Protein AF-A0AAW6XU10-F1 (afdb_monomer_lite)

Secondary structure (DSSP, 8-state):
--THHHHHHTHHHHHHHHHHHHHHHHHHHHHHHHHHHHHHHHHTT-HHHHHHHHHHHHHHHHHHHHHHHHHHHHHHHHHHHHHHHHHHHHHHHHHT--HHHHTTS-HHHHHHHHTHHHHHIIIIIIIHHHHHHHHHHHHHHHHHHHHHH-HHHHHHHHHHHHHHHHHHHHHHHHHHHHHHHHHHHHHHHHHHHHHHHHHHHHHHHTT-GGGGGG-

InterPro domains:
  IPR011527 ABC transporter type 1, transmembrane domain [PF00664] (15-200)
  IPR011527 ABC transporter type 1, transmembrane domain [PS50929] (15-199)
  IPR036640 ABC transporter type 1, transmembrane domain superfamily [G3DSA:1.20.1560.10] (2-207)
  IPR036640 ABC transporter type 1, transmembrane domain superfamily [SSF90123] (3-207)

Sequence (215 aa):
MELLKYFKKLKWEFLLVVFLIVVNAGFLTLAGISSANALSSVAKLRAAEFFMWVAIMGGAYIIYAIVNCLVNVEQTRLSQNVDKLIRNSIATDLSKANYATFHKQTVATYSSWLTNDITTINNFGITDFLMIVRQVSEIVFGMLTLAYFNISLVVTVVVLTVIMGIVPNMFSKILAKRSLEYTHANERLVNTINDILNGFNRLFLANLPQTIVKK

Organism: NCBI:txid2107999

Foldseek 3Di:
DPLVVLCVVCVVLVVVLLVLLLVLLVLVLLLVVLVVQLVVCVVVVNPVSNVVSVVSNVVSVVVSVVSVVVSVVSLVVSLVSSLVVQLVVLVVVCVPDDPVRNVVDDPVVSVCSSPVVSVVCSVVVRVVVSVVSNVVSNVVSVLVVCVVVPNVVNVVVVVVVVCVVPVVVVVVVVVVVVVVVVVVVVVVVVVLVVVLVVCQVVCVVVVNNVVSVVD

Radius of gyration: 30.32 Å; chains: 1; bounding box: 65×39×88 Å

pLDDT: mean 92.48, std 7.86, range [49.47, 98.38]

Structure (mmCIF, N/CA/C/O backbone):
data_AF-A0AAW6XU10-F1
#
_entry.id   AF-A0AAW6XU10-F1
#
loop_
_atom_site.group_PDB
_atom_site.id
_atom_site.type_symbol
_atom_site.label_atom_id
_atom_site.label_alt_id
_atom_site.label_comp_id
_atom_site.label_asym_id
_atom_site.label_entity_id
_atom_site.label_seq_id
_atom_site.pdbx_PDB_ins_code
_atom_site.Cartn_x
_atom_site.Cartn_y
_atom_site.Cartn_z
_atom_site.occupancy
_atom_site.B_iso_or_equiv
_atom_site.auth_seq_id
_atom_site.auth_comp_id
_atom_site.auth_asym_id
_atom_site.auth_atom_id
_atom_site.pdbx_PDB_model_num
ATOM 1 N N . MET A 1 1 ? -25.501 -4.218 10.872 1.00 49.47 1 MET A N 1
ATOM 2 C CA . MET A 1 1 ? -25.464 -2.988 10.053 1.00 49.47 1 MET A CA 1
ATOM 3 C C . MET A 1 1 ? -24.645 -3.314 8.812 1.00 49.47 1 MET A C 1
ATOM 5 O O . MET A 1 1 ? -23.467 -3.599 8.956 1.00 49.47 1 MET A O 1
ATOM 9 N N . GLU A 1 2 ? -25.245 -3.404 7.623 1.00 59.50 2 GLU A N 1
ATOM 10 C CA . GLU A 1 2 ? -24.469 -3.763 6.425 1.00 59.50 2 GLU A CA 1
ATOM 11 C C . GLU A 1 2 ? -23.693 -2.550 5.903 1.00 59.50 2 GLU A C 1
ATOM 13 O O . GLU A 1 2 ? -24.275 -1.632 5.322 1.00 59.50 2 GLU A O 1
ATOM 18 N N . LEU A 1 3 ? -22.370 -2.550 6.099 1.00 64.75 3 LEU A N 1
ATOM 19 C CA . LEU A 1 3 ? -21.449 -1.508 5.620 1.00 64.75 3 LEU A CA 1
ATOM 20 C C . LEU A 1 3 ? -21.601 -1.238 4.110 1.00 64.75 3 LEU A C 1
ATOM 22 O O . LEU A 1 3 ? -21.508 -0.094 3.664 1.00 64.75 3 LEU A O 1
ATOM 26 N N . LEU A 1 4 ? -21.958 -2.268 3.335 1.00 66.56 4 LEU A N 1
ATOM 27 C CA . LEU A 1 4 ? -22.236 -2.195 1.896 1.00 66.56 4 LEU A CA 1
ATOM 28 C C . LEU A 1 4 ? -23.312 -1.159 1.525 1.00 66.56 4 LEU A C 1
ATOM 30 O O . LEU A 1 4 ? -23.268 -0.587 0.434 1.00 66.56 4 LEU A O 1
ATOM 34 N N . LYS A 1 5 ? -24.268 -0.872 2.420 1.00 75.31 5 LYS A N 1
ATOM 35 C CA . LYS A 1 5 ? -25.311 0.139 2.184 1.00 75.31 5 LYS A CA 1
ATOM 36 C C . LYS A 1 5 ? -24.729 1.554 2.104 1.00 75.31 5 LYS A C 1
ATOM 38 O O . LYS A 1 5 ? -25.190 2.353 1.289 1.00 75.31 5 LYS A O 1
ATOM 43 N N . TYR A 1 6 ? -23.715 1.857 2.913 1.00 70.69 6 TYR A N 1
ATOM 44 C CA . TYR A 1 6 ? -23.065 3.169 2.928 1.00 70.69 6 TYR A CA 1
ATOM 45 C C . TYR A 1 6 ? -22.162 3.358 1.707 1.00 70.69 6 TYR A C 1
ATOM 47 O O . TYR A 1 6 ? -22.249 4.393 1.046 1.00 70.69 6 TYR A O 1
ATOM 55 N N . PHE A 1 7 ? -21.418 2.318 1.316 1.00 68.88 7 PHE A N 1
ATOM 56 C CA . PHE A 1 7 ? -20.628 2.324 0.080 1.00 68.88 7 PHE A CA 1
ATOM 57 C C . PHE A 1 7 ? -21.490 2.499 -1.176 1.00 68.88 7 PHE A C 1
ATOM 59 O O . PHE A 1 7 ? -21.126 3.256 -2.070 1.00 68.88 7 PHE A O 1
ATOM 66 N N . LYS A 1 8 ? -22.682 1.888 -1.236 1.00 74.88 8 LYS A N 1
ATOM 67 C CA . LYS A 1 8 ? -23.623 2.113 -2.350 1.00 74.88 8 LYS A CA 1
ATOM 68 C C . LYS A 1 8 ? -24.092 3.567 -2.453 1.00 74.88 8 LYS A C 1
ATOM 70 O O . LYS A 1 8 ? -24.353 4.037 -3.561 1.00 74.88 8 LYS A O 1
ATOM 75 N N . LYS A 1 9 ? -24.201 4.278 -1.325 1.00 83.75 9 LYS A N 1
ATOM 76 C CA . LYS A 1 9 ? -24.631 5.684 -1.286 1.00 83.75 9 LYS A CA 1
ATOM 77 C C . LYS A 1 9 ? -23.528 6.640 -1.757 1.00 83.75 9 LYS A C 1
ATOM 79 O O . LYS A 1 9 ? -23.839 7.621 -2.420 1.00 83.75 9 LYS A O 1
ATOM 84 N N . LEU A 1 10 ? -22.264 6.309 -1.484 1.00 87.62 10 LEU A N 1
ATOM 85 C CA . LEU A 1 10 ? -21.065 7.074 -1.870 1.00 87.62 10 LEU A CA 1
ATOM 86 C C . LEU A 1 10 ? -20.308 6.449 -3.058 1.00 87.62 10 LEU A C 1
ATOM 88 O O . LEU A 1 10 ? -19.113 6.673 -3.241 1.00 87.62 10 LEU A O 1
ATOM 92 N N . LYS A 1 11 ? -20.999 5.665 -3.895 1.00 88.25 11 LYS A N 1
ATOM 93 C CA . LYS A 1 11 ? -20.379 4.881 -4.978 1.00 88.25 11 LYS A CA 1
ATOM 94 C C . LYS A 1 11 ? -19.545 5.716 -5.951 1.00 88.25 11 LYS A C 1
ATOM 96 O O . LYS A 1 11 ? -18.548 5.226 -6.458 1.00 88.25 11 LYS A O 1
ATOM 101 N N . TRP A 1 12 ? -19.944 6.961 -6.211 1.00 89.44 12 TRP A N 1
ATOM 102 C CA . TRP A 1 12 ? -19.243 7.840 -7.147 1.00 89.44 12 TRP A CA 1
ATOM 103 C C . TRP A 1 12 ? -17.922 8.357 -6.584 1.00 89.44 12 TRP A C 1
ATOM 105 O O . TRP A 1 12 ? -16.926 8.332 -7.296 1.00 89.44 12 TRP A O 1
ATOM 115 N N . GLU A 1 13 ? -17.896 8.750 -5.309 1.00 91.62 13 GLU A N 1
ATOM 116 C CA . GLU A 1 13 ? -16.661 9.149 -4.622 1.00 91.62 13 GLU A CA 1
ATOM 117 C C . GLU A 1 13 ? -15.684 7.972 -4.564 1.00 91.62 13 GLU A C 1
ATOM 119 O O . GLU A 1 13 ? -14.515 8.101 -4.911 1.00 91.62 13 GLU A O 1
ATOM 124 N N . PHE A 1 14 ? -16.189 6.786 -4.227 1.00 92.56 14 PHE A N 1
ATOM 125 C CA . PHE A 1 14 ? -15.388 5.569 -4.219 1.00 92.56 14 PHE A CA 1
ATOM 126 C C . PHE A 1 14 ? -14.832 5.214 -5.609 1.00 92.56 14 PHE A C 1
ATOM 128 O O . PHE A 1 14 ? -13.638 4.956 -5.745 1.00 92.56 14 PHE A O 1
ATOM 135 N N . LEU A 1 15 ? -15.669 5.238 -6.653 1.00 93.88 15 LEU A N 1
ATOM 136 C CA . LEU A 1 15 ? -15.236 4.976 -8.030 1.00 93.88 15 LEU A CA 1
ATOM 137 C C . LEU A 1 15 ? -14.201 5.995 -8.513 1.00 93.88 15 LEU A C 1
ATOM 139 O O . LEU A 1 15 ? -13.264 5.612 -9.208 1.00 93.88 15 LEU A O 1
ATOM 143 N N . LEU A 1 16 ? -14.341 7.265 -8.127 1.00 95.81 16 LEU A N 1
ATOM 144 C CA . LEU A 1 16 ? -13.365 8.307 -8.434 1.00 95.81 16 LEU A CA 1
ATOM 145 C C . LEU A 1 16 ? -12.012 7.993 -7.792 1.00 95.81 16 LEU A C 1
ATOM 147 O O . LEU A 1 16 ? -10.997 8.026 -8.484 1.00 95.81 16 LEU A O 1
ATOM 151 N N . VAL A 1 17 ? -11.985 7.637 -6.504 1.00 96.62 17 VAL A N 1
ATOM 152 C CA . VAL A 1 17 ? -10.737 7.276 -5.811 1.00 96.62 17 VAL A CA 1
ATOM 153 C C . VAL A 1 17 ? -10.083 6.058 -6.468 1.00 96.62 17 VAL A C 1
ATOM 155 O O . VAL A 1 17 ? -8.887 6.087 -6.750 1.00 96.62 17 VAL A O 1
ATOM 158 N N . VAL A 1 18 ? -10.861 5.017 -6.783 1.00 96.88 18 VAL A N 1
ATOM 159 C CA . VAL A 1 18 ? -10.363 3.825 -7.491 1.00 96.88 18 VAL A CA 1
ATOM 160 C C . VAL A 1 18 ? -9.790 4.191 -8.861 1.00 96.88 18 VAL A C 1
ATOM 162 O O . VAL A 1 18 ? -8.696 3.750 -9.208 1.00 96.88 18 VAL A O 1
ATOM 165 N N . PHE A 1 19 ? -10.484 5.030 -9.629 1.00 97.69 19 PHE A N 1
ATOM 166 C CA . PHE A 1 19 ? -9.996 5.504 -10.921 1.00 97.69 19 PHE A CA 1
ATOM 167 C C . PHE A 1 19 ? -8.668 6.261 -10.785 1.00 97.69 19 PHE A C 1
ATOM 169 O O . PHE A 1 19 ? -7.718 5.965 -11.509 1.00 97.69 19 PHE A O 1
ATOM 176 N N . LEU A 1 20 ? -8.567 7.187 -9.825 1.00 98.06 20 LEU A N 1
ATOM 177 C CA . LEU A 1 20 ? -7.330 7.926 -9.571 1.00 98.06 20 LEU A CA 1
ATOM 178 C C . LEU A 1 20 ? -6.180 6.999 -9.163 1.00 98.06 20 LEU A C 1
ATOM 180 O O . LEU A 1 20 ? -5.060 7.203 -9.622 1.00 98.06 20 LEU A O 1
ATOM 184 N N . ILE A 1 21 ? -6.444 5.965 -8.358 1.00 98.25 21 ILE A N 1
ATOM 185 C CA . ILE A 1 21 ? -5.452 4.944 -7.990 1.00 98.25 21 ILE A CA 1
ATOM 186 C C . ILE A 1 21 ? -4.921 4.221 -9.236 1.00 98.25 21 ILE A C 1
ATOM 188 O O . ILE A 1 21 ? -3.707 4.094 -9.398 1.00 98.25 21 ILE A O 1
ATOM 192 N N . VAL A 1 22 ? -5.805 3.787 -10.139 1.00 98.06 22 VAL A N 1
ATOM 193 C CA . VAL A 1 22 ? -5.413 3.095 -11.381 1.00 98.06 22 VAL A CA 1
ATOM 194 C C . VAL A 1 22 ? -4.587 4.016 -12.283 1.00 98.06 22 VAL A C 1
ATOM 196 O O . VAL A 1 22 ? -3.549 3.606 -12.802 1.00 98.06 22 VAL A O 1
ATOM 199 N N . VAL A 1 23 ? -4.999 5.279 -12.432 1.00 98.00 23 VAL A N 1
ATOM 200 C CA . VAL A 1 23 ? -4.238 6.294 -13.180 1.00 98.00 23 VAL A CA 1
ATOM 201 C C . VAL A 1 23 ? -2.863 6.523 -12.547 1.00 98.00 23 VAL A C 1
ATOM 203 O O . VAL A 1 23 ? -1.860 6.605 -13.256 1.00 98.00 23 VAL A O 1
ATOM 206 N N . ASN A 1 24 ? -2.793 6.586 -11.216 1.00 98.12 24 ASN A N 1
ATOM 207 C CA . ASN A 1 24 ? -1.545 6.762 -10.482 1.00 98.12 24 ASN A CA 1
ATOM 208 C C . ASN A 1 24 ? -0.570 5.601 -10.732 1.00 98.12 24 ASN A C 1
ATOM 210 O O . ASN A 1 24 ? 0.592 5.847 -11.054 1.00 98.12 24 ASN A O 1
ATOM 214 N N . ALA A 1 25 ? -1.058 4.358 -10.686 1.00 98.00 25 ALA A N 1
ATOM 215 C CA . ALA A 1 25 ? -0.275 3.170 -11.026 1.00 98.00 25 ALA A CA 1
ATOM 216 C C . ALA A 1 25 ? 0.229 3.203 -12.482 1.00 98.00 25 ALA A C 1
ATOM 218 O O . ALA A 1 25 ? 1.376 2.839 -12.754 1.00 98.00 25 ALA A O 1
ATOM 219 N N . GLY A 1 26 ? -0.582 3.711 -13.415 1.00 97.56 26 GLY A N 1
ATOM 220 C CA . GLY A 1 26 ? -0.180 3.917 -14.808 1.00 97.56 26 GLY A CA 1
ATOM 221 C C . GLY A 1 26 ? 1.000 4.886 -14.958 1.00 97.56 26 GLY A C 1
ATOM 222 O O . GLY A 1 26 ? 1.972 4.567 -15.643 1.00 97.56 26 GLY A O 1
ATOM 223 N N . PHE A 1 27 ? 0.971 6.039 -14.278 1.00 98.06 27 PHE A N 1
ATOM 224 C CA . PHE A 1 27 ? 2.083 7.002 -14.316 1.00 98.06 27 PHE A CA 1
ATOM 225 C C . PHE A 1 27 ? 3.352 6.479 -13.638 1.00 98.06 27 PHE A C 1
ATOM 227 O O . PHE A 1 27 ? 4.448 6.693 -14.158 1.00 98.06 27 PHE A O 1
ATOM 234 N N . LEU A 1 28 ? 3.215 5.747 -12.529 1.00 97.38 28 LEU A N 1
ATOM 235 C CA . LEU A 1 28 ? 4.345 5.068 -11.892 1.00 97.38 28 LEU A CA 1
ATOM 236 C C . LEU A 1 28 ? 5.000 4.064 -12.854 1.00 97.38 28 LEU A C 1
ATOM 238 O O . LEU A 1 28 ? 6.221 4.020 -12.996 1.00 97.38 28 LEU A O 1
ATOM 242 N N . THR A 1 29 ? 4.177 3.309 -13.578 1.00 97.25 29 THR A N 1
ATOM 243 C CA . THR A 1 29 ? 4.635 2.332 -14.572 1.00 97.25 29 THR A CA 1
ATOM 244 C C . THR A 1 29 ? 5.322 3.008 -15.755 1.00 97.25 29 THR A C 1
ATOM 246 O O . THR A 1 29 ? 6.391 2.572 -16.180 1.00 97.25 29 THR A O 1
ATOM 249 N N . LEU A 1 30 ? 4.764 4.114 -16.257 1.00 97.44 30 LEU A N 1
ATOM 250 C CA . LEU A 1 30 ? 5.380 4.910 -17.318 1.00 97.44 30 LEU A CA 1
ATOM 251 C C . LEU A 1 30 ? 6.761 5.436 -16.905 1.00 97.44 30 LEU A C 1
ATOM 253 O O . LEU A 1 30 ? 7.692 5.403 -17.713 1.00 97.44 30 LEU A O 1
ATOM 257 N N . ALA A 1 31 ? 6.918 5.881 -15.656 1.00 97.19 31 ALA A N 1
ATOM 258 C CA . ALA A 1 31 ? 8.214 6.289 -15.127 1.00 97.19 31 ALA A CA 1
ATOM 259 C C . ALA A 1 31 ? 9.213 5.115 -15.108 1.00 97.19 31 ALA A C 1
ATOM 261 O O . ALA A 1 31 ? 10.357 5.277 -15.536 1.00 97.19 31 ALA A O 1
ATOM 262 N N . GLY A 1 32 ? 8.769 3.918 -14.708 1.00 95.94 32 GLY A N 1
ATOM 263 C CA . GLY A 1 32 ? 9.574 2.692 -14.745 1.00 95.94 32 GLY A CA 1
ATOM 264 C C . GLY A 1 32 ? 10.015 2.288 -16.158 1.00 95.94 32 GLY A C 1
ATOM 265 O O . GLY A 1 32 ? 11.200 2.044 -16.389 1.00 95.94 32 GLY A O 1
ATOM 266 N N . ILE A 1 33 ? 9.095 2.288 -17.131 1.00 96.62 33 ILE A N 1
ATOM 267 C CA . ILE A 1 33 ? 9.404 2.007 -18.547 1.00 96.62 33 ILE A CA 1
ATOM 268 C C . ILE A 1 33 ? 10.401 3.033 -19.094 1.00 96.62 33 ILE A C 1
ATOM 270 O O . ILE A 1 33 ? 11.371 2.673 -19.762 1.00 96.62 33 ILE A O 1
ATOM 274 N N . SER A 1 34 ? 10.191 4.311 -18.776 1.00 96.62 34 SER A N 1
ATOM 275 C CA . SER A 1 34 ? 11.081 5.392 -19.202 1.00 96.62 34 SER A CA 1
ATOM 276 C C . SER A 1 34 ? 12.489 5.216 -18.634 1.00 96.62 34 SER A C 1
ATOM 278 O O . SER A 1 34 ? 13.463 5.402 -19.357 1.00 96.62 34 SER A O 1
ATOM 280 N N . SER A 1 35 ? 12.609 4.779 -17.377 1.00 96.12 35 SER A N 1
ATOM 281 C CA . SER A 1 35 ? 13.897 4.451 -16.757 1.00 96.12 35 SER A CA 1
ATOM 282 C C . SER A 1 35 ? 14.618 3.306 -17.484 1.00 96.12 35 SER A C 1
ATOM 284 O O . SER A 1 35 ? 15.795 3.438 -17.829 1.00 96.12 35 SER A O 1
ATOM 286 N N . ALA A 1 36 ? 13.911 2.217 -17.807 1.00 95.00 36 ALA A N 1
ATOM 287 C CA . ALA A 1 36 ? 14.481 1.090 -18.550 1.00 95.00 36 ALA A CA 1
ATOM 288 C C . ALA A 1 36 ? 14.952 1.495 -19.962 1.00 95.00 36 ALA A C 1
ATOM 290 O O . ALA A 1 36 ? 16.041 1.114 -20.403 1.00 95.00 36 ALA A O 1
ATOM 291 N N . ASN A 1 37 ? 14.169 2.321 -20.659 1.00 95.06 37 ASN A N 1
ATOM 292 C CA . ASN A 1 37 ? 14.522 2.814 -21.990 1.00 95.06 37 ASN A CA 1
ATOM 293 C C . ASN A 1 37 ? 15.674 3.828 -21.957 1.00 95.06 37 ASN A C 1
ATOM 295 O O . ASN A 1 37 ? 16.544 3.790 -22.832 1.00 95.06 37 ASN A O 1
ATOM 299 N N . ALA A 1 38 ? 15.731 4.690 -20.939 1.00 96.06 38 ALA A N 1
ATOM 300 C CA . ALA A 1 38 ? 16.868 5.574 -20.705 1.00 96.06 38 ALA A CA 1
ATOM 301 C C . ALA A 1 38 ? 18.154 4.753 -20.513 1.00 96.06 38 ALA A C 1
ATOM 303 O O . ALA A 1 38 ? 19.152 5.020 -21.183 1.00 96.06 38 ALA A O 1
ATOM 304 N N . LEU A 1 39 ? 18.108 3.693 -19.697 1.00 95.12 39 LEU A N 1
ATOM 305 C CA . LEU A 1 39 ? 19.240 2.785 -19.497 1.00 95.12 39 LEU A CA 1
ATOM 306 C C . LEU A 1 39 ? 19.691 2.122 -20.812 1.00 95.12 39 LEU A C 1
ATOM 308 O O . LEU A 1 39 ? 20.883 2.119 -21.122 1.00 95.12 39 LEU A O 1
ATOM 312 N N . SER A 1 40 ? 18.753 1.625 -21.627 1.00 94.69 40 SER A N 1
ATOM 313 C CA . SER A 1 40 ? 19.073 1.053 -22.947 1.00 94.69 40 SER A CA 1
ATOM 314 C C . SER A 1 40 ? 19.699 2.082 -23.898 1.00 94.69 40 SER A C 1
ATOM 316 O O . SER A 1 40 ? 20.618 1.757 -24.652 1.00 94.69 40 SER A O 1
ATOM 318 N N . SER A 1 41 ? 19.228 3.330 -23.853 1.00 94.25 41 SER A N 1
ATOM 319 C CA . SER A 1 41 ? 19.716 4.420 -24.706 1.00 94.25 41 SER A CA 1
ATOM 320 C C . SER A 1 41 ? 21.150 4.817 -24.353 1.00 94.25 41 SER A C 1
ATOM 322 O O . SER A 1 41 ? 21.973 4.987 -25.253 1.00 94.25 41 SER A O 1
ATOM 324 N N . VAL A 1 42 ? 21.482 4.884 -23.057 1.00 95.50 42 VAL A N 1
ATOM 325 C CA . VAL A 1 42 ? 22.861 5.125 -22.589 1.00 95.50 42 VAL A CA 1
ATOM 326 C C . VAL A 1 42 ? 23.781 3.985 -23.005 1.00 95.50 42 VAL A C 1
ATOM 328 O O . VAL A 1 42 ? 24.859 4.244 -23.534 1.00 95.50 42 VAL A O 1
ATOM 331 N N . ALA A 1 43 ? 23.343 2.732 -22.850 1.00 95.31 43 ALA A N 1
ATOM 332 C CA . ALA A 1 43 ? 24.125 1.565 -23.264 1.00 95.31 43 ALA A CA 1
ATOM 333 C C . ALA A 1 43 ? 24.428 1.556 -24.776 1.00 95.31 43 ALA A C 1
ATOM 335 O O . ALA A 1 43 ? 25.470 1.062 -25.198 1.00 95.31 43 ALA A O 1
ATOM 336 N N . LYS A 1 44 ? 23.537 2.132 -25.593 1.00 95.69 44 LYS A N 1
ATOM 337 C CA . LYS A 1 44 ? 23.702 2.297 -27.048 1.00 95.69 44 LYS A CA 1
ATOM 338 C C . LYS A 1 44 ? 24.370 3.620 -27.450 1.00 95.69 44 LYS A C 1
ATOM 340 O O . LYS A 1 44 ? 24.429 3.912 -28.641 1.00 95.69 44 LYS A O 1
ATOM 345 N N . LEU A 1 45 ? 24.841 4.421 -26.488 1.00 93.94 45 LEU A N 1
ATOM 346 C CA . LEU A 1 45 ? 25.451 5.743 -26.697 1.00 93.94 45 LEU A CA 1
ATOM 347 C C . LEU A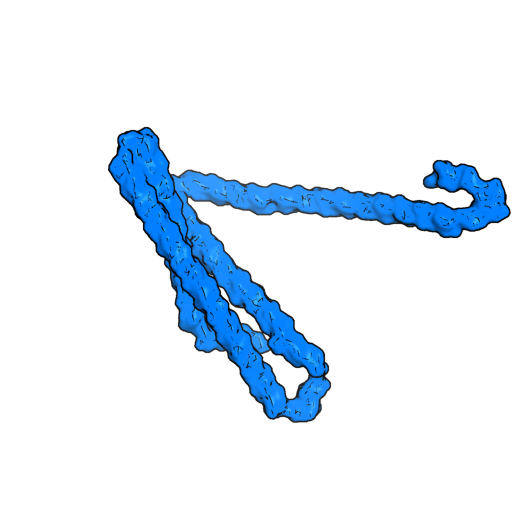 1 45 ? 24.545 6.745 -27.447 1.00 93.94 45 LEU A C 1
ATOM 349 O O . LEU A 1 45 ? 25.020 7.632 -28.154 1.00 93.94 45 LEU A O 1
ATOM 353 N N . ARG A 1 46 ? 23.220 6.636 -27.282 1.00 95.38 46 ARG A N 1
ATOM 354 C CA . ARG A 1 46 ? 22.226 7.519 -27.916 1.00 95.38 46 ARG A CA 1
ATOM 355 C C . ARG A 1 46 ? 21.786 8.632 -26.968 1.00 95.38 46 ARG A C 1
ATOM 357 O O . ARG A 1 46 ? 20.774 8.516 -26.278 1.00 95.38 46 ARG A O 1
ATOM 364 N N . ALA A 1 47 ? 22.536 9.733 -26.956 1.00 92.88 47 ALA A N 1
ATOM 365 C CA . ALA A 1 47 ? 22.307 10.845 -26.027 1.00 92.88 47 ALA A CA 1
ATOM 366 C C . ALA A 1 47 ? 20.920 11.504 -26.176 1.00 92.88 47 ALA A C 1
ATOM 368 O O . ALA A 1 47 ? 20.259 11.768 -25.175 1.00 92.88 47 ALA A O 1
ATOM 369 N N . ALA A 1 48 ? 20.448 11.736 -27.405 1.00 95.06 48 ALA A N 1
ATOM 370 C CA . ALA A 1 48 ? 19.155 12.388 -27.636 1.00 95.06 48 ALA A CA 1
ATOM 371 C C . ALA A 1 48 ? 17.972 11.552 -27.110 1.00 95.06 48 ALA A C 1
ATOM 373 O O . ALA A 1 48 ? 17.119 12.073 -26.392 1.00 95.06 48 ALA A O 1
ATOM 374 N N . GLU A 1 49 ? 17.957 10.247 -27.409 1.00 94.31 49 GLU A N 1
ATOM 375 C CA . GLU A 1 49 ? 16.938 9.317 -26.897 1.00 94.31 49 GLU A CA 1
ATOM 376 C C . GLU A 1 49 ? 16.989 9.237 -25.365 1.00 94.31 49 GLU A C 1
ATOM 378 O O . GLU A 1 49 ? 15.947 9.267 -24.714 1.00 94.31 49 GLU A O 1
ATOM 383 N N . PHE A 1 50 ? 18.188 9.215 -24.773 1.00 97.12 50 PHE A N 1
ATOM 384 C CA . PHE A 1 50 ? 18.345 9.229 -23.319 1.00 97.12 50 PHE A CA 1
ATOM 385 C C . PHE A 1 50 ? 17.682 10.452 -22.672 1.00 97.12 50 PHE A C 1
ATOM 387 O O . PHE A 1 50 ? 16.845 10.287 -21.785 1.00 97.12 50 PHE A O 1
ATOM 394 N N . PHE A 1 51 ? 18.005 11.669 -23.123 1.00 96.94 51 PHE A N 1
ATOM 395 C CA . PHE A 1 51 ? 17.424 12.885 -22.544 1.00 96.94 51 PHE A CA 1
ATOM 396 C C . PHE A 1 51 ? 15.908 12.964 -22.746 1.00 96.94 51 PHE A C 1
ATOM 398 O O . PHE A 1 51 ? 15.202 13.420 -21.846 1.00 96.94 51 PHE A O 1
ATOM 405 N N . MET A 1 52 ? 15.394 12.467 -23.875 1.00 97.62 52 MET A N 1
ATOM 406 C CA . MET A 1 52 ? 13.953 12.352 -24.102 1.00 97.62 52 MET A CA 1
ATOM 407 C C . MET A 1 52 ? 13.293 11.439 -23.060 1.00 97.62 52 MET A C 1
ATOM 409 O O . MET A 1 52 ? 12.317 11.840 -22.426 1.00 97.62 52 MET A O 1
ATOM 413 N N . TRP A 1 53 ? 13.838 10.241 -22.827 1.00 97.69 53 TRP A N 1
ATOM 414 C CA . TRP A 1 53 ? 13.302 9.310 -21.829 1.00 97.69 53 TRP A CA 1
ATOM 415 C C . TRP A 1 53 ? 13.420 9.839 -20.399 1.00 97.69 53 TRP A C 1
ATOM 417 O O . TRP A 1 53 ? 12.493 9.658 -19.611 1.00 97.69 53 TRP A O 1
ATOM 427 N N . VAL A 1 54 ? 14.502 10.548 -20.063 1.00 97.69 54 VAL A N 1
ATOM 428 C CA . VAL A 1 54 ? 14.638 11.216 -18.758 1.00 97.69 54 VAL A CA 1
ATOM 429 C C . VAL A 1 54 ? 13.586 12.315 -18.585 1.00 97.69 54 VAL A C 1
ATOM 431 O O . VAL A 1 54 ? 12.988 12.415 -17.515 1.00 97.69 54 VAL A O 1
ATOM 434 N N . ALA A 1 55 ? 13.306 13.104 -19.625 1.00 97.81 55 ALA A N 1
ATOM 435 C CA . ALA A 1 55 ? 12.263 14.126 -19.575 1.00 97.81 55 ALA A CA 1
ATOM 436 C C . ALA A 1 55 ? 10.866 13.511 -19.378 1.00 97.81 55 ALA A C 1
ATOM 438 O O . ALA A 1 55 ? 10.107 13.974 -18.525 1.00 97.81 55 ALA A O 1
ATOM 439 N N . ILE A 1 56 ? 10.548 12.428 -20.101 1.00 97.94 56 ILE A N 1
ATOM 440 C CA . ILE A 1 56 ? 9.288 11.684 -19.934 1.00 97.94 56 ILE A CA 1
ATOM 441 C C . ILE A 1 56 ? 9.191 11.101 -18.519 1.00 97.94 56 ILE A C 1
ATOM 443 O O . ILE A 1 56 ? 8.154 11.237 -17.875 1.00 97.94 56 ILE A O 1
ATOM 447 N N . MET A 1 57 ? 10.273 10.509 -18.006 1.00 97.69 57 MET A N 1
ATOM 448 C CA . MET A 1 57 ? 10.336 9.976 -16.643 1.00 97.69 57 MET A CA 1
ATOM 449 C C . MET A 1 57 ? 10.062 11.067 -15.599 1.00 97.69 57 MET A C 1
ATOM 451 O O . MET A 1 57 ? 9.245 10.868 -14.701 1.00 97.69 57 MET A O 1
ATOM 455 N N . GLY A 1 58 ? 10.708 12.229 -15.730 1.00 97.88 58 GLY A N 1
ATOM 456 C CA . GLY A 1 58 ? 10.491 13.373 -14.845 1.00 97.88 58 GLY A CA 1
ATOM 457 C C . GLY A 1 58 ? 9.043 13.867 -14.883 1.00 97.88 58 GLY A C 1
ATOM 458 O O . GLY A 1 58 ? 8.419 14.026 -13.835 1.00 97.88 58 GLY A O 1
ATOM 459 N N . GLY A 1 59 ? 8.476 14.030 -16.082 1.00 98.19 59 GLY A N 1
ATOM 460 C CA . GLY A 1 59 ? 7.072 14.410 -16.259 1.00 98.19 59 GLY A CA 1
ATOM 461 C C . GLY A 1 59 ? 6.101 13.394 -15.651 1.00 98.19 59 GLY A C 1
ATOM 462 O O . GLY A 1 59 ? 5.169 13.778 -14.944 1.00 98.19 59 GLY A O 1
ATOM 463 N N . ALA A 1 60 ? 6.353 12.099 -15.850 1.00 98.12 60 ALA A N 1
ATOM 464 C CA . ALA A 1 60 ? 5.550 11.025 -15.274 1.00 98.12 60 ALA A CA 1
ATOM 465 C C . ALA A 1 60 ? 5.576 11.051 -13.738 1.00 98.12 60 ALA A C 1
ATOM 467 O O . ALA A 1 60 ? 4.520 10.932 -13.122 1.00 98.12 60 ALA A O 1
ATOM 468 N N . TYR A 1 61 ? 6.737 11.286 -13.113 1.00 98.25 61 TYR A N 1
ATOM 469 C CA . TYR A 1 61 ? 6.835 11.416 -11.655 1.00 98.25 61 TYR A CA 1
ATOM 470 C C . TYR A 1 61 ? 6.133 12.661 -11.105 1.00 98.25 61 TYR A C 1
ATOM 472 O O . TYR A 1 61 ? 5.500 12.582 -10.052 1.00 98.25 61 TYR A O 1
ATOM 480 N N . ILE A 1 62 ? 6.199 13.795 -11.809 1.00 98.31 62 ILE A N 1
ATOM 481 C CA . ILE A 1 62 ? 5.478 15.013 -11.411 1.00 98.31 62 ILE A CA 1
ATOM 482 C C . ILE A 1 62 ? 3.969 14.756 -11.426 1.00 98.31 62 ILE A C 1
ATOM 484 O O . ILE A 1 62 ? 3.283 15.036 -10.442 1.00 98.31 62 ILE A O 1
ATOM 488 N N . ILE A 1 63 ? 3.448 14.172 -12.508 1.00 98.06 63 ILE A N 1
ATOM 489 C CA . ILE A 1 63 ? 2.020 13.851 -12.607 1.00 98.06 63 ILE A CA 1
ATOM 490 C C . ILE A 1 63 ? 1.635 12.792 -11.570 1.00 98.06 63 ILE A C 1
ATOM 492 O O . ILE A 1 63 ? 0.619 12.943 -10.894 1.00 98.06 63 ILE A O 1
ATOM 496 N N . TYR A 1 64 ? 2.462 11.763 -11.377 1.00 97.94 64 TYR A N 1
ATOM 497 C CA . TYR A 1 64 ? 2.280 10.771 -10.320 1.00 97.94 64 TYR A CA 1
ATOM 498 C C . TYR A 1 64 ? 2.146 11.431 -8.941 1.00 97.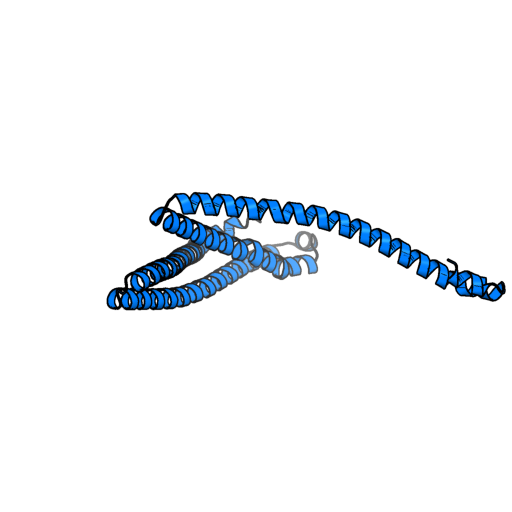94 64 TYR A C 1
ATOM 500 O O . TYR A 1 64 ? 1.218 11.103 -8.204 1.00 97.94 64 TYR A O 1
ATOM 508 N N . ALA A 1 65 ? 3.013 12.386 -8.595 1.00 98.19 65 ALA A N 1
ATOM 509 C CA . ALA A 1 65 ? 2.957 13.081 -7.311 1.00 98.19 65 ALA A CA 1
ATOM 510 C C . ALA A 1 65 ? 1.658 13.891 -7.148 1.00 98.19 65 ALA A C 1
ATOM 512 O O . ALA A 1 65 ? 1.021 13.827 -6.094 1.00 98.19 65 ALA A O 1
ATOM 513 N N . ILE A 1 66 ? 1.228 14.597 -8.200 1.00 98.38 66 ILE A N 1
ATOM 514 C CA . ILE A 1 66 ? -0.025 15.370 -8.207 1.00 98.38 66 ILE A CA 1
ATOM 515 C C . ILE A 1 66 ? -1.232 14.442 -8.032 1.00 98.38 66 ILE A C 1
ATOM 517 O O . ILE A 1 66 ? -2.067 14.670 -7.156 1.00 98.38 66 ILE A O 1
ATOM 521 N N . VAL A 1 67 ? -1.314 13.370 -8.824 1.00 97.94 67 VAL A N 1
ATOM 522 C CA . VAL A 1 67 ? -2.412 12.398 -8.741 1.00 97.94 67 VAL A CA 1
ATOM 523 C C . VAL A 1 67 ? -2.413 11.705 -7.381 1.00 97.94 67 VAL A C 1
ATOM 525 O O . VAL A 1 67 ? -3.476 11.528 -6.800 1.00 97.94 67 VAL A O 1
ATOM 528 N N . ASN A 1 68 ? -1.250 11.369 -6.821 1.00 97.50 68 ASN A N 1
ATOM 529 C CA . ASN A 1 68 ? -1.175 10.745 -5.502 1.00 97.50 68 ASN A CA 1
ATOM 530 C C . ASN A 1 68 ? -1.672 11.685 -4.389 1.00 97.50 68 ASN A C 1
ATOM 532 O O . ASN A 1 68 ? -2.367 11.248 -3.473 1.00 97.50 68 ASN A O 1
ATOM 536 N N . CYS A 1 69 ? -1.378 12.985 -4.490 1.00 98.12 69 CYS A N 1
ATOM 537 C CA . CYS A 1 69 ? -1.952 13.989 -3.595 1.00 98.12 69 CYS A CA 1
ATOM 538 C C . CYS A 1 69 ? -3.486 14.015 -3.701 1.00 98.12 69 CYS A C 1
ATOM 540 O O . CYS A 1 69 ? -4.174 13.954 -2.681 1.00 98.12 69 CYS A O 1
ATOM 542 N N . LEU A 1 70 ? -4.025 14.011 -4.926 1.00 97.81 70 LEU A N 1
ATOM 543 C CA . LEU A 1 70 ? -5.471 13.943 -5.163 1.00 97.81 70 LEU A CA 1
ATOM 544 C C . LEU A 1 70 ? -6.093 12.662 -4.593 1.00 97.81 70 LEU A C 1
ATOM 546 O O . LEU A 1 70 ? -7.125 12.746 -3.934 1.00 97.81 70 LEU A O 1
ATOM 550 N N . VAL A 1 71 ? -5.455 11.497 -4.770 1.00 97.62 71 VAL A N 1
ATOM 551 C CA . VAL A 1 71 ? -5.913 10.230 -4.171 1.00 97.62 71 VAL A CA 1
ATOM 552 C C . VAL A 1 71 ? -6.034 10.366 -2.655 1.00 97.62 71 VAL A C 1
ATOM 554 O O . VAL A 1 71 ? -7.075 10.020 -2.104 1.00 97.62 71 VAL A O 1
ATOM 557 N N . ASN A 1 72 ? -5.018 10.911 -1.980 1.00 96.50 72 ASN A N 1
ATOM 558 C CA . ASN A 1 72 ? -5.032 11.062 -0.522 1.00 96.50 72 ASN A CA 1
ATOM 559 C C . ASN A 1 72 ? -6.135 12.019 -0.043 1.00 96.50 72 ASN A C 1
ATOM 561 O O . ASN A 1 72 ? -6.809 11.747 0.957 1.00 96.50 72 ASN A O 1
ATOM 565 N N . VAL A 1 73 ? -6.344 13.128 -0.759 1.00 97.56 73 VAL A N 1
ATOM 566 C CA . VAL A 1 73 ? -7.409 14.094 -0.451 1.00 97.56 73 VAL A CA 1
ATOM 567 C C . VAL A 1 73 ? -8.785 13.451 -0.617 1.00 97.56 73 VAL A C 1
ATOM 569 O O . VAL A 1 73 ? -9.604 13.517 0.300 1.00 97.56 73 VAL A O 1
ATOM 572 N N . GLU A 1 74 ? -9.039 12.795 -1.747 1.00 95.94 74 GLU A N 1
ATOM 573 C CA . GLU A 1 74 ? -10.340 12.191 -2.043 1.00 95.94 74 GLU A CA 1
ATOM 574 C C . GLU A 1 74 ? -10.624 10.961 -1.167 1.00 95.94 74 GLU A C 1
ATOM 576 O O . GLU A 1 74 ? -11.746 10.793 -0.693 1.00 95.94 74 GLU A O 1
ATOM 581 N N . GLN A 1 75 ? -9.610 10.158 -0.832 1.00 96.00 75 GLN A N 1
ATOM 582 C CA . GLN A 1 75 ? -9.734 9.076 0.150 1.00 96.00 75 GLN A CA 1
ATOM 583 C C . GLN A 1 75 ? -10.110 9.611 1.540 1.00 96.00 75 GLN A C 1
ATOM 585 O O . GLN A 1 75 ? -10.974 9.045 2.214 1.00 96.00 75 GLN A O 1
ATOM 590 N N . THR A 1 76 ? -9.505 10.725 1.963 1.00 95.88 76 THR A N 1
ATOM 591 C CA . THR A 1 76 ? -9.841 11.372 3.241 1.00 95.88 76 THR A CA 1
ATOM 592 C C . THR A 1 76 ? -11.271 11.913 3.225 1.00 95.88 76 THR A C 1
ATOM 594 O O . THR A 1 76 ? -12.010 11.728 4.193 1.00 95.88 76 THR A O 1
ATOM 597 N N . ARG A 1 77 ? -11.694 12.542 2.120 1.00 95.88 77 ARG A N 1
ATOM 598 C CA . ARG A 1 77 ? -13.074 13.026 1.943 1.00 95.88 77 ARG A CA 1
ATOM 599 C C . ARG A 1 77 ? -14.087 11.886 1.996 1.00 95.88 77 ARG A C 1
ATOM 601 O O . ARG A 1 77 ? -15.062 11.992 2.739 1.00 95.88 77 ARG A O 1
ATOM 608 N N . LEU A 1 78 ? -13.821 10.790 1.285 1.00 94.50 78 LEU A N 1
ATOM 609 C CA . LEU A 1 78 ? -14.654 9.590 1.303 1.00 94.50 78 LEU A CA 1
ATOM 610 C C . LEU A 1 78 ? -14.818 9.058 2.734 1.00 94.50 78 LEU A C 1
ATOM 612 O O . LEU A 1 78 ? -15.942 8.822 3.171 1.00 94.50 78 LEU A O 1
ATOM 616 N N . SER A 1 79 ? -13.714 8.929 3.475 1.00 94.50 79 SER A N 1
ATOM 617 C CA . SER A 1 79 ? -13.714 8.484 4.875 1.00 94.50 79 SER A CA 1
ATOM 618 C C . SER A 1 79 ? -14.593 9.377 5.760 1.00 94.50 79 SER A C 1
ATOM 620 O O . SER A 1 79 ? -15.535 8.911 6.398 1.00 94.50 79 SER A O 1
ATOM 622 N N . GLN A 1 80 ? -14.412 10.698 5.682 1.00 95.31 80 GLN A N 1
ATOM 623 C CA . GLN A 1 80 ? -15.232 11.654 6.435 1.00 95.31 80 GLN A CA 1
ATOM 624 C C . GLN A 1 80 ? -16.721 11.604 6.065 1.00 95.31 80 GLN A C 1
ATOM 626 O O . GLN A 1 80 ? -17.587 11.818 6.918 1.00 95.31 80 GLN A O 1
ATOM 631 N N . ASN A 1 81 ? -17.050 11.362 4.797 1.00 94.69 81 ASN A N 1
ATOM 632 C CA . ASN A 1 81 ? -18.436 11.258 4.351 1.00 94.69 81 ASN A CA 1
ATOM 633 C C . ASN A 1 81 ? -19.088 9.955 4.830 1.00 94.69 81 ASN A C 1
ATOM 635 O O . ASN A 1 81 ? -20.250 9.978 5.248 1.00 94.69 81 ASN A O 1
ATOM 639 N N . VAL A 1 82 ? -18.343 8.846 4.846 1.00 92.62 82 VAL A N 1
ATOM 640 C CA . VAL A 1 82 ? -18.782 7.590 5.469 1.00 92.62 82 VAL A CA 1
ATOM 641 C C . VAL A 1 82 ? -19.034 7.800 6.966 1.00 92.62 82 VAL A C 1
ATOM 643 O O . VAL A 1 82 ? -20.128 7.478 7.436 1.00 92.62 82 VAL A O 1
ATOM 646 N N . ASP A 1 83 ? -18.109 8.440 7.687 1.00 94.69 83 ASP A N 1
ATOM 647 C CA . ASP A 1 83 ? -18.253 8.752 9.116 1.00 94.69 83 ASP A CA 1
ATOM 648 C C . ASP A 1 83 ? -19.525 9.545 9.405 1.00 94.69 83 ASP A C 1
ATOM 650 O O . ASP A 1 83 ? -20.306 9.196 10.294 1.00 94.69 83 ASP A O 1
ATOM 654 N N . LYS A 1 84 ? -19.768 10.612 8.632 1.00 94.56 84 LYS A N 1
ATOM 655 C CA . LYS A 1 84 ? -20.971 11.444 8.771 1.00 94.56 84 LYS A CA 1
ATOM 656 C C . LYS A 1 84 ? -22.242 10.627 8.566 1.00 94.56 84 LYS A C 1
ATOM 658 O O . LYS A 1 84 ? -23.196 10.794 9.322 1.00 94.56 84 LYS A O 1
ATOM 663 N N . LEU A 1 85 ? -22.276 9.746 7.566 1.00 93.56 85 LEU A N 1
ATOM 664 C CA . LEU A 1 85 ? -23.447 8.910 7.305 1.00 93.56 85 LEU A CA 1
ATOM 665 C C . LEU A 1 85 ? -23.708 7.910 8.434 1.00 93.56 85 LEU A C 1
ATOM 667 O O . LEU A 1 85 ? -24.862 7.754 8.836 1.00 93.56 85 LEU A O 1
ATOM 671 N N . ILE A 1 86 ? -22.662 7.262 8.949 1.00 92.94 86 ILE A N 1
ATOM 672 C CA . ILE A 1 86 ? -22.783 6.298 10.048 1.00 92.94 86 ILE A CA 1
ATOM 673 C C . ILE A 1 86 ? -23.237 7.014 11.322 1.00 92.94 86 ILE A C 1
ATOM 675 O O . ILE A 1 86 ? -24.232 6.607 11.922 1.00 92.94 86 ILE A O 1
ATOM 679 N N . ARG A 1 87 ? -22.585 8.125 11.694 1.00 95.38 87 ARG A N 1
ATOM 680 C CA . ARG A 1 87 ? -22.960 8.923 12.875 1.00 95.38 87 ARG A CA 1
ATOM 681 C C . ARG A 1 87 ? -24.392 9.431 12.785 1.00 95.38 87 ARG A C 1
ATOM 683 O O . ARG A 1 87 ? -25.135 9.301 13.753 1.00 95.38 87 ARG A O 1
ATOM 690 N N . ASN A 1 88 ? -24.807 9.943 11.625 1.00 95.00 88 ASN A N 1
ATOM 691 C CA . ASN A 1 88 ? -26.184 10.393 11.423 1.00 95.00 88 ASN A CA 1
ATOM 692 C C . ASN A 1 88 ? -27.190 9.244 11.524 1.00 95.00 88 ASN A C 1
ATOM 694 O O . ASN A 1 88 ? -28.262 9.441 12.092 1.00 95.00 88 ASN A O 1
ATOM 698 N N . SER A 1 89 ? -26.866 8.052 11.010 1.00 93.00 89 SER A N 1
ATOM 699 C CA . SER A 1 89 ? -27.735 6.880 11.168 1.00 93.00 89 SER A CA 1
ATOM 700 C C . SER A 1 89 ? -27.885 6.506 12.638 1.00 93.00 89 SER A C 1
ATOM 702 O O . SER A 1 89 ? -29.008 6.409 13.116 1.00 93.00 89 SER A O 1
ATOM 704 N N . ILE A 1 90 ? -26.772 6.378 13.367 1.00 92.75 90 ILE A N 1
ATOM 705 C CA . ILE A 1 90 ? -26.786 6.021 14.792 1.00 92.75 90 ILE A CA 1
ATOM 706 C C . ILE A 1 90 ? -27.560 7.071 15.600 1.00 92.75 90 ILE A C 1
ATOM 708 O O . ILE A 1 90 ? -28.429 6.719 16.391 1.00 92.75 90 ILE A O 1
ATOM 712 N N . ALA A 1 91 ? -27.305 8.362 15.373 1.00 93.75 91 ALA A N 1
ATOM 713 C CA . ALA A 1 91 ? -28.007 9.444 16.062 1.00 93.75 91 ALA A CA 1
ATOM 714 C C . ALA A 1 91 ? -29.516 9.456 15.755 1.00 93.75 91 ALA A C 1
ATOM 716 O O . ALA A 1 91 ? -30.326 9.695 16.649 1.00 93.75 91 ALA A O 1
ATOM 717 N N . THR A 1 92 ? -29.902 9.165 14.508 1.00 94.19 92 THR A N 1
ATOM 718 C CA . THR A 1 92 ? -31.313 9.072 14.100 1.00 94.19 92 THR A CA 1
ATOM 719 C C . THR A 1 92 ? -32.007 7.858 14.714 1.00 94.19 92 THR A C 1
ATOM 721 O O . THR A 1 92 ? -33.179 7.941 15.074 1.00 94.19 92 THR A O 1
ATOM 724 N N . ASP A 1 93 ? -31.307 6.732 14.835 1.00 91.69 93 ASP A N 1
ATOM 725 C CA . ASP A 1 93 ? -31.850 5.526 15.460 1.00 91.69 93 ASP A CA 1
ATOM 726 C C . ASP A 1 93 ? -32.015 5.730 16.975 1.00 91.69 93 ASP A C 1
ATOM 728 O O . ASP A 1 93 ? -33.044 5.360 17.541 1.00 91.69 93 ASP A O 1
ATOM 732 N N . LEU A 1 94 ? -31.056 6.403 17.625 1.00 92.88 94 LEU A N 1
ATOM 733 C CA . LEU A 1 94 ? -31.127 6.739 19.050 1.00 92.88 94 LEU A CA 1
ATOM 734 C C . LEU A 1 94 ? -32.216 7.765 19.368 1.00 92.88 94 LEU A C 1
ATOM 736 O O . LEU A 1 94 ? -32.902 7.611 20.374 1.00 92.88 94 LEU A O 1
ATOM 740 N N . SER A 1 95 ? -32.423 8.776 18.519 1.00 94.00 95 SER A N 1
ATOM 741 C CA . SER A 1 95 ? -33.459 9.796 18.753 1.00 94.00 95 SER A CA 1
ATOM 742 C C . SER A 1 95 ? -34.884 9.244 18.671 1.00 94.00 95 SER A C 1
ATOM 744 O O . SER A 1 95 ? -35.807 9.830 19.234 1.00 94.00 95 SER A O 1
ATOM 746 N N . LYS A 1 96 ? -35.066 8.104 17.997 1.00 94.06 96 LYS A N 1
ATOM 747 C CA . LYS A 1 96 ? -36.346 7.390 17.885 1.00 94.06 96 LYS A CA 1
ATOM 748 C C . LYS A 1 96 ? -36.502 6.267 18.914 1.00 94.06 96 LYS A C 1
ATOM 750 O O . LYS A 1 96 ? -37.575 5.668 18.992 1.00 94.06 96 LYS A O 1
ATOM 755 N N . ALA A 1 97 ? -35.458 5.943 19.676 1.00 92.25 97 ALA A N 1
ATOM 756 C CA . ALA A 1 97 ? -35.487 4.855 20.643 1.00 92.25 97 ALA A CA 1
ATOM 757 C C . ALA A 1 97 ? -36.272 5.249 21.905 1.00 92.25 97 ALA A C 1
ATOM 759 O O . ALA A 1 97 ? -36.102 6.334 22.456 1.00 92.25 97 ALA A O 1
ATOM 760 N N . ASN A 1 98 ? -37.112 4.340 22.406 1.00 93.81 98 ASN A N 1
ATOM 761 C CA . ASN A 1 98 ? -37.743 4.507 23.716 1.00 93.81 98 ASN A CA 1
ATOM 762 C C . ASN A 1 98 ? -36.761 4.177 24.858 1.00 93.81 98 ASN A C 1
ATOM 764 O O . ASN A 1 98 ? -35.708 3.576 24.635 1.00 93.81 98 ASN A O 1
ATOM 768 N N . TYR A 1 99 ? -37.132 4.522 26.096 1.00 91.31 99 TYR A N 1
ATOM 769 C CA . TYR A 1 99 ? -36.282 4.335 27.279 1.00 91.31 99 TYR A CA 1
ATOM 770 C C . TYR A 1 99 ? -35.756 2.898 27.416 1.00 91.31 99 TYR A C 1
ATOM 772 O O . TYR A 1 99 ? -34.552 2.694 27.568 1.00 91.31 99 TYR A O 1
ATOM 780 N N . ALA A 1 100 ? -36.639 1.901 27.299 1.00 92.19 100 ALA A N 1
ATOM 781 C CA . ALA A 1 100 ? -36.268 0.492 27.417 1.00 92.19 100 ALA A CA 1
ATOM 782 C C . ALA A 1 100 ? -35.283 0.048 26.322 1.00 92.19 100 ALA A C 1
ATOM 784 O O . ALA A 1 100 ? -34.390 -0.747 26.590 1.00 92.19 100 ALA A O 1
ATOM 785 N N . THR A 1 101 ? -35.420 0.565 25.097 1.00 90.12 101 THR A N 1
ATOM 786 C CA . THR A 1 101 ? -34.520 0.247 23.979 1.00 90.12 101 THR A CA 1
ATOM 787 C C . THR A 1 101 ? -33.166 0.924 24.142 1.00 90.12 101 THR A C 1
ATOM 789 O O . THR A 1 101 ? -32.148 0.273 23.928 1.00 90.12 101 THR A O 1
ATOM 792 N N . PHE A 1 102 ? -33.139 2.188 24.572 1.00 92.50 102 PHE A N 1
ATOM 793 C CA . PHE A 1 102 ? -31.895 2.909 24.837 1.00 92.50 102 PHE A CA 1
ATOM 794 C C . PHE A 1 102 ? -31.054 2.208 25.914 1.00 92.50 102 PHE A C 1
ATOM 796 O O . PHE A 1 102 ? -29.861 1.993 25.714 1.00 92.50 102 PHE A O 1
ATOM 803 N N . HIS A 1 103 ? -31.690 1.754 26.999 1.00 94.81 103 HIS A N 1
ATOM 804 C CA . HIS A 1 103 ? -31.023 1.079 28.120 1.00 94.81 103 HIS A CA 1
ATOM 805 C C . HIS A 1 103 ? -30.649 -0.388 27.847 1.00 94.81 103 HIS A C 1
ATOM 807 O O . HIS A 1 103 ? -30.094 -1.044 28.726 1.00 94.81 103 HIS A O 1
ATOM 813 N N . LYS A 1 104 ? -30.886 -0.918 26.635 1.00 93.62 104 LYS A N 1
ATOM 814 C CA . LYS A 1 104 ? -30.326 -2.224 26.229 1.00 93.62 104 LYS A CA 1
ATOM 815 C C . LYS A 1 104 ? -28.803 -2.199 26.118 1.00 93.62 104 LYS A C 1
ATOM 817 O O . LYS A 1 104 ? -28.186 -3.258 26.133 1.00 93.62 104 LYS A O 1
ATOM 822 N N . GLN A 1 105 ? -28.215 -1.018 25.946 1.00 94.50 105 GLN A N 1
ATOM 823 C CA . GLN A 1 105 ? -26.774 -0.819 25.844 1.00 94.50 105 GLN A CA 1
ATOM 824 C C . GLN A 1 105 ? -26.336 0.301 26.783 1.00 94.50 105 GLN A C 1
ATOM 826 O O . GLN A 1 105 ? -27.134 1.148 27.187 1.00 94.50 105 GLN A O 1
ATOM 831 N N . THR A 1 106 ? -25.050 0.315 27.125 1.00 95.12 106 THR A N 1
ATOM 832 C CA . THR A 1 106 ? -24.488 1.359 27.986 1.00 95.12 106 THR A CA 1
ATOM 833 C C . THR A 1 106 ? -24.147 2.616 27.184 1.00 95.12 106 THR A C 1
ATOM 835 O O . THR A 1 106 ? -23.845 2.549 25.991 1.00 95.12 106 THR A O 1
ATOM 838 N N . VAL A 1 107 ? -24.107 3.773 27.851 1.00 93.81 107 VAL A N 1
ATOM 839 C CA . VAL A 1 107 ? -23.615 5.026 27.244 1.00 93.81 107 VAL A CA 1
ATOM 840 C C . VAL A 1 107 ? -22.184 4.862 26.714 1.00 93.81 107 VAL A C 1
ATOM 842 O O . VAL A 1 107 ? -21.863 5.362 25.637 1.00 93.81 107 VAL A O 1
ATOM 845 N N . ALA A 1 108 ? -21.344 4.099 27.421 1.00 96.06 108 ALA A N 1
ATOM 846 C CA . ALA A 1 108 ? -19.989 3.780 26.979 1.00 96.06 108 ALA A CA 1
ATOM 847 C C . ALA A 1 108 ? -19.978 2.994 25.655 1.00 96.06 108 ALA A C 1
ATOM 849 O O . ALA A 1 108 ? -19.175 3.293 24.773 1.00 96.06 108 ALA A O 1
ATOM 850 N N . THR A 1 109 ? -20.909 2.052 25.475 1.00 94.81 109 THR A N 1
ATOM 851 C CA . THR A 1 109 ? -21.072 1.291 24.227 1.00 94.81 109 THR A CA 1
ATOM 852 C C . THR A 1 109 ? -21.414 2.212 23.054 1.00 94.81 109 THR A C 1
ATOM 854 O O . THR A 1 109 ? -20.743 2.164 22.026 1.00 94.81 109 THR A O 1
ATOM 857 N N . TYR A 1 110 ? -22.396 3.106 23.215 1.00 94.38 110 TYR A N 1
ATOM 858 C CA . TYR A 1 110 ? -22.751 4.070 22.165 1.00 94.38 110 TYR A CA 1
ATOM 859 C C . TYR A 1 110 ? -21.598 5.025 21.829 1.00 94.38 110 TYR A C 1
ATOM 861 O O . TYR A 1 110 ? -21.370 5.331 20.658 1.00 94.38 110 TYR A O 1
ATOM 869 N N . SER A 1 111 ? -20.847 5.468 22.842 1.00 95.81 111 SER A N 1
ATOM 870 C CA . SER A 1 111 ? -19.653 6.294 22.644 1.00 95.81 111 SER A CA 1
ATOM 871 C C . SER A 1 111 ? -18.586 5.554 21.830 1.00 95.81 111 SER A C 1
ATOM 873 O O . SER A 1 111 ? -18.055 6.118 20.872 1.00 95.81 111 SER A O 1
ATOM 875 N N . SER A 1 112 ? -18.332 4.272 22.131 1.00 97.19 112 SER A N 1
ATOM 876 C CA . SER A 1 112 ? -17.404 3.434 21.355 1.00 97.19 112 SER A CA 1
ATOM 877 C C . SER A 1 112 ? -17.843 3.307 19.898 1.00 97.19 112 SER A C 1
ATOM 879 O O . SER A 1 112 ? -17.030 3.510 19.000 1.00 97.19 112 SER A O 1
ATOM 881 N N . TRP A 1 113 ? -19.135 3.077 19.643 1.00 94.75 113 TRP A N 1
ATOM 882 C CA . TRP A 1 113 ? -19.660 2.991 18.278 1.00 94.75 113 TRP A CA 1
ATOM 883 C C . TRP A 1 113 ? -19.453 4.279 17.477 1.00 94.75 113 TRP A C 1
ATOM 885 O O . TRP A 1 113 ? -19.148 4.226 16.291 1.00 94.75 113 TRP A O 1
ATOM 895 N N . LEU A 1 114 ? -19.596 5.445 18.111 1.00 94.56 114 LEU A N 1
ATOM 896 C CA . LEU A 1 114 ? -19.439 6.753 17.463 1.00 94.56 114 LEU A CA 1
ATOM 897 C C . LEU A 1 114 ? -17.970 7.198 17.310 1.00 94.56 114 LEU A C 1
ATOM 899 O O . LEU A 1 114 ? -17.705 8.204 16.636 1.00 94.56 114 LEU A O 1
ATOM 903 N N . THR A 1 115 ? -17.026 6.468 17.916 1.00 95.12 115 THR A N 1
ATOM 904 C CA . THR A 1 115 ? -15.596 6.816 17.966 1.00 95.12 115 THR A CA 1
ATOM 905 C C . THR A 1 115 ? -14.699 5.665 17.500 1.00 95.12 115 THR A C 1
ATOM 907 O O . THR A 1 115 ? -14.225 5.680 16.361 1.00 95.12 115 THR A O 1
ATOM 910 N N . ASN A 1 116 ? -14.478 4.667 18.354 1.00 96.56 116 ASN A N 1
ATOM 911 C CA . ASN A 1 116 ? -13.570 3.546 18.123 1.00 96.56 116 ASN A CA 1
ATOM 912 C C . ASN A 1 116 ? -14.006 2.699 16.928 1.00 96.56 116 ASN A C 1
ATOM 914 O O . ASN A 1 116 ? -13.214 2.502 16.012 1.00 96.56 116 ASN A O 1
ATOM 918 N N . ASP A 1 117 ? -15.265 2.262 16.883 1.00 95.25 117 ASP A N 1
ATOM 919 C CA . ASP A 1 117 ? -15.741 1.362 15.828 1.00 95.25 117 ASP A CA 1
ATOM 920 C C . ASP A 1 117 ? -15.726 2.049 14.455 1.00 95.25 117 ASP A C 1
ATOM 922 O O . ASP A 1 117 ? -15.380 1.430 13.450 1.00 95.25 117 ASP A O 1
ATOM 926 N N . ILE A 1 118 ? -16.031 3.351 14.402 1.00 94.75 118 ILE A N 1
ATOM 927 C CA . ILE A 1 118 ? -15.881 4.156 13.180 1.00 94.75 118 ILE A CA 1
ATOM 928 C C . ILE A 1 118 ? -14.414 4.214 12.743 1.00 94.75 118 ILE A C 1
ATOM 930 O O . ILE A 1 118 ? -14.112 4.033 11.566 1.00 94.75 118 ILE A O 1
ATOM 934 N N . THR A 1 119 ? -13.485 4.389 13.683 1.00 95.19 119 THR A N 1
ATOM 935 C CA . THR A 1 119 ? -12.046 4.382 13.377 1.00 95.19 119 THR A CA 1
ATOM 936 C C . THR A 1 119 ? -11.605 3.019 12.836 1.00 95.19 119 THR A C 1
ATOM 938 O O . THR A 1 119 ? -10.881 2.945 11.844 1.00 95.19 119 THR A O 1
ATOM 941 N N . THR A 1 120 ? -12.095 1.928 13.428 1.00 94.62 120 THR A N 1
ATOM 942 C CA . THR A 1 120 ? -11.892 0.560 12.934 1.00 94.62 120 THR A CA 1
ATOM 943 C C . THR A 1 120 ? -12.428 0.391 11.508 1.00 94.62 120 THR A C 1
ATOM 945 O O . THR A 1 120 ? -11.733 -0.171 10.662 1.00 94.62 120 THR A O 1
ATOM 948 N N . ILE A 1 121 ? -13.618 0.919 11.207 1.00 93.00 121 ILE A N 1
ATOM 949 C CA . ILE A 1 121 ? -14.197 0.904 9.855 1.00 93.00 121 ILE A CA 1
ATOM 950 C C . ILE A 1 121 ? -13.332 1.700 8.870 1.00 93.00 121 ILE A C 1
ATOM 952 O O . ILE A 1 121 ? -13.107 1.236 7.754 1.00 93.00 121 ILE A O 1
ATOM 956 N N . ASN A 1 122 ? -12.802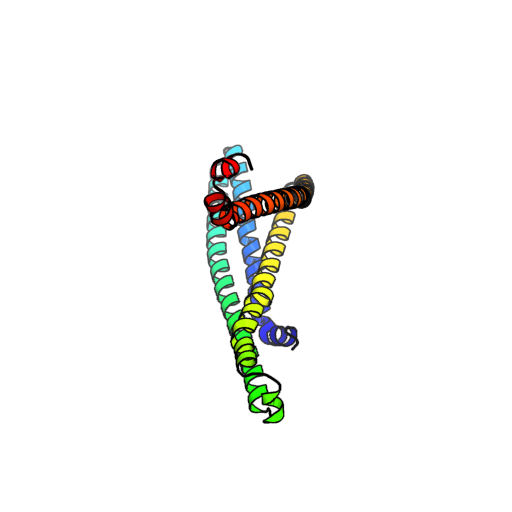 2.855 9.265 1.00 93.06 122 ASN A N 1
ATOM 957 C CA . ASN A 1 122 ? -11.953 3.667 8.392 1.00 93.06 122 ASN A CA 1
ATOM 958 C C . ASN A 1 122 ? -10.623 2.987 8.069 1.00 93.06 122 ASN A C 1
ATOM 960 O O . ASN A 1 122 ? -10.169 3.037 6.923 1.00 93.06 122 ASN A O 1
ATOM 964 N N . ASN A 1 123 ? -10.020 2.317 9.049 1.00 93.31 123 ASN A N 1
ATOM 965 C CA . ASN A 1 123 ? -8.767 1.598 8.851 1.00 93.31 123 ASN A CA 1
ATOM 966 C C . ASN A 1 123 ? -8.982 0.370 7.959 1.00 93.31 123 ASN A C 1
ATOM 968 O O . ASN A 1 123 ? -8.465 0.317 6.846 1.00 93.31 123 ASN A O 1
ATOM 972 N N . PHE A 1 124 ? -9.817 -0.573 8.393 1.00 90.56 124 PHE A N 1
ATOM 973 C CA . PHE A 1 124 ? -9.949 -1.859 7.704 1.00 90.56 124 PHE A CA 1
ATOM 974 C C . PHE A 1 124 ? -10.900 -1.811 6.501 1.00 90.56 124 PHE A C 1
ATOM 976 O O . PHE A 1 124 ? -10.699 -2.507 5.509 1.00 90.56 124 PHE A O 1
ATOM 983 N N . GLY A 1 125 ? -11.963 -1.010 6.579 1.00 87.25 125 GLY A N 1
ATOM 984 C CA . GLY A 1 125 ? -13.016 -0.962 5.563 1.00 87.25 125 GLY A CA 1
ATOM 985 C C . GLY A 1 125 ? -12.727 -0.012 4.403 1.00 87.25 125 GLY A C 1
ATOM 986 O O . GLY A 1 125 ? -13.199 -0.261 3.295 1.00 87.25 125 GLY A O 1
ATOM 987 N N . ILE A 1 126 ? -11.968 1.063 4.635 1.00 90.94 126 ILE A N 1
ATOM 988 C CA . ILE A 1 126 ? -11.649 2.063 3.604 1.00 90.94 126 ILE A CA 1
ATOM 989 C C . ILE A 1 126 ? -10.161 2.023 3.266 1.00 90.94 126 ILE A C 1
ATOM 991 O O . ILE A 1 126 ? -9.811 1.759 2.118 1.00 90.94 126 ILE A O 1
ATOM 995 N N . THR A 1 127 ? -9.287 2.268 4.245 1.00 93.81 127 THR A N 1
ATOM 996 C CA . THR A 1 127 ? -7.846 2.426 4.000 1.00 93.81 127 THR A CA 1
ATOM 997 C C . THR A 1 127 ? -7.205 1.146 3.483 1.00 93.81 127 THR A C 1
ATOM 999 O O . THR A 1 127 ? -6.648 1.157 2.385 1.00 93.81 127 THR A O 1
ATOM 1002 N N . ASP A 1 128 ? -7.343 0.037 4.205 1.00 95.12 128 ASP A N 1
ATOM 1003 C CA . ASP A 1 128 ? -6.750 -1.242 3.805 1.00 95.12 128 ASP A CA 1
ATOM 1004 C C . ASP A 1 128 ? -7.350 -1.755 2.494 1.00 95.12 128 ASP A C 1
ATOM 1006 O O . ASP A 1 128 ? -6.637 -2.263 1.628 1.00 95.12 128 ASP A O 1
ATOM 1010 N N . PHE A 1 129 ? -8.655 -1.556 2.297 1.00 93.75 129 PHE A N 1
ATOM 1011 C CA . PHE A 1 129 ? -9.316 -1.929 1.053 1.00 93.75 129 PHE A CA 1
ATOM 1012 C C . PHE A 1 129 ? -8.745 -1.162 -0.152 1.00 93.75 129 PHE A C 1
ATOM 1014 O O . PHE A 1 129 ? -8.368 -1.767 -1.157 1.00 93.75 129 PHE A O 1
ATOM 1021 N N . LEU A 1 130 ? -8.645 0.167 -0.066 1.00 95.00 130 LEU A N 1
ATOM 1022 C CA . LEU A 1 130 ? -8.081 0.984 -1.145 1.00 95.00 130 LEU A CA 1
ATOM 1023 C C . LEU A 1 130 ? -6.587 0.706 -1.351 1.00 95.00 130 LEU A C 1
ATOM 1025 O O . LEU A 1 130 ? -6.109 0.736 -2.486 1.00 95.00 130 LEU A O 1
ATOM 1029 N N . MET A 1 131 ? -5.859 0.367 -0.286 1.00 96.56 131 MET A N 1
ATOM 1030 C CA . MET A 1 131 ? -4.471 -0.083 -0.373 1.00 96.56 131 MET A CA 1
ATOM 1031 C C . MET A 1 131 ? -4.349 -1.392 -1.168 1.00 96.56 131 MET A C 1
ATOM 1033 O O . MET A 1 131 ? -3.434 -1.522 -1.980 1.00 96.56 131 MET A O 1
ATOM 1037 N N . ILE A 1 132 ? -5.267 -2.348 -0.991 1.00 97.12 132 ILE A N 1
ATOM 1038 C CA . ILE A 1 132 ? -5.313 -3.570 -1.809 1.00 97.12 132 ILE A CA 1
ATOM 1039 C C . ILE A 1 132 ? -5.561 -3.215 -3.277 1.00 97.12 132 ILE A C 1
ATOM 1041 O O . ILE A 1 132 ? -4.841 -3.701 -4.145 1.00 97.12 132 ILE A O 1
ATOM 1045 N N . VAL A 1 133 ? -6.527 -2.338 -3.571 1.00 96.88 133 VAL A N 1
ATOM 1046 C CA . VAL A 1 133 ? -6.807 -1.898 -4.952 1.00 96.88 133 VAL A CA 1
ATOM 1047 C C . VAL A 1 133 ? -5.570 -1.268 -5.596 1.00 96.88 133 VAL A C 1
ATOM 1049 O O . VAL A 1 133 ? -5.250 -1.577 -6.747 1.00 96.88 133 VAL A O 1
ATOM 1052 N N . ARG A 1 134 ? -4.845 -0.426 -4.851 1.00 97.44 134 ARG A N 1
ATOM 1053 C CA . ARG A 1 134 ? -3.580 0.175 -5.290 1.00 97.44 134 ARG A CA 1
ATOM 1054 C C . ARG A 1 134 ? -2.532 -0.884 -5.609 1.00 97.44 134 ARG A C 1
ATOM 1056 O O . ARG A 1 134 ? -2.043 -0.914 -6.734 1.00 97.44 134 ARG A O 1
ATOM 1063 N N . GLN A 1 135 ? -2.249 -1.780 -4.666 1.00 97.19 135 GLN A N 1
ATOM 1064 C CA . GLN A 1 135 ? -1.249 -2.833 -4.855 1.00 97.19 135 GLN A CA 1
ATOM 1065 C C . GLN A 1 135 ? -1.598 -3.754 -6.025 1.00 97.19 135 GLN A C 1
ATOM 1067 O O . GLN A 1 135 ? -0.741 -4.056 -6.846 1.00 97.19 135 GLN A O 1
ATOM 1072 N N . VAL A 1 136 ? -2.862 -4.165 -6.151 1.00 97.81 136 VAL A N 1
ATOM 1073 C CA . VAL A 1 136 ? -3.314 -4.992 -7.279 1.00 97.81 136 VAL A CA 1
ATOM 1074 C C . VAL A 1 136 ? -3.121 -4.256 -8.602 1.00 97.81 136 VAL A C 1
ATOM 1076 O O . VAL A 1 136 ? -2.631 -4.853 -9.556 1.00 97.81 136 VAL A O 1
ATOM 1079 N N . SER A 1 137 ? -3.454 -2.966 -8.663 1.00 97.38 137 SER A N 1
ATOM 1080 C CA . SER A 1 137 ? -3.255 -2.158 -9.871 1.00 97.38 137 SER A CA 1
ATOM 1081 C C . SER A 1 137 ? -1.776 -2.096 -10.256 1.00 97.38 137 SER A C 1
ATOM 1083 O O . SER A 1 137 ? -1.427 -2.386 -11.398 1.00 97.38 137 SER A O 1
ATOM 1085 N N . GLU A 1 138 ? -0.896 -1.789 -9.301 1.00 96.69 138 GLU A N 1
ATOM 1086 C CA . GLU A 1 138 ? 0.557 -1.743 -9.509 1.00 96.69 138 GLU A CA 1
ATOM 1087 C C . GLU A 1 138 ? 1.123 -3.104 -9.944 1.00 96.69 138 GLU A C 1
ATOM 1089 O O . GLU A 1 138 ? 1.910 -3.166 -10.888 1.00 96.69 138 GLU A O 1
ATOM 1094 N N . ILE A 1 139 ? 0.671 -4.205 -9.332 1.00 96.19 139 ILE A N 1
ATOM 1095 C CA . ILE A 1 139 ? 1.058 -5.572 -9.711 1.00 96.19 139 ILE A CA 1
ATOM 1096 C C . ILE A 1 139 ? 0.619 -5.886 -11.144 1.00 96.19 139 ILE A C 1
ATOM 1098 O O . ILE A 1 139 ? 1.408 -6.421 -11.921 1.00 96.19 139 ILE A O 1
ATOM 1102 N N . VAL A 1 140 ? -0.617 -5.547 -11.519 1.00 97.06 140 VAL A N 1
ATOM 1103 C CA . VAL A 1 140 ? -1.133 -5.781 -12.876 1.00 97.06 140 VAL A CA 1
ATOM 1104 C C . VAL A 1 140 ? -0.307 -5.009 -13.902 1.00 97.06 140 VAL A C 1
ATOM 1106 O O . VAL A 1 140 ? 0.184 -5.613 -14.856 1.00 97.06 140 VAL A O 1
ATOM 1109 N N . PHE A 1 141 ? -0.082 -3.709 -13.701 1.00 97.00 141 PHE A N 1
ATOM 1110 C CA . PHE A 1 141 ? 0.746 -2.918 -14.615 1.00 97.00 141 PHE A CA 1
ATOM 1111 C C . PHE A 1 141 ? 2.205 -3.396 -14.661 1.00 97.00 141 PHE A C 1
ATOM 1113 O O . PHE A 1 141 ? 2.805 -3.448 -15.741 1.00 97.00 141 PHE A O 1
ATOM 1120 N N . GLY A 1 142 ? 2.769 -3.797 -13.520 1.00 95.38 142 GLY A N 1
ATOM 1121 C CA . GLY A 1 142 ? 4.107 -4.375 -13.435 1.00 95.38 142 GLY A CA 1
ATOM 1122 C C . GLY A 1 142 ? 4.224 -5.675 -14.233 1.00 95.38 142 GLY A C 1
ATOM 1123 O O . GLY A 1 142 ? 5.130 -5.811 -15.055 1.00 95.38 142 GLY A O 1
ATOM 1124 N N . MET A 1 143 ? 3.274 -6.601 -14.073 1.00 95.06 143 MET A N 1
ATOM 1125 C CA . MET A 1 143 ? 3.237 -7.849 -14.844 1.00 95.06 143 MET A CA 1
ATOM 1126 C C . MET A 1 143 ? 3.076 -7.596 -16.343 1.00 95.06 143 MET A C 1
ATOM 1128 O O . MET A 1 143 ? 3.777 -8.223 -17.135 1.00 95.06 143 MET A O 1
ATOM 1132 N N . LEU A 1 144 ? 2.206 -6.661 -16.740 1.00 95.69 144 LEU A N 1
ATOM 1133 C CA . LEU A 1 144 ? 2.042 -6.274 -18.145 1.00 95.69 144 LEU A CA 1
ATOM 1134 C C . LEU A 1 144 ? 3.344 -5.711 -18.731 1.00 95.69 144 LEU A C 1
ATOM 1136 O O . LEU A 1 144 ? 3.726 -6.075 -19.840 1.00 95.69 144 LEU A O 1
ATOM 1140 N N . THR A 1 145 ? 4.057 -4.878 -17.972 1.00 95.19 145 THR A N 1
ATOM 1141 C CA . THR A 1 145 ? 5.349 -4.308 -18.387 1.00 95.19 145 THR A CA 1
ATOM 1142 C C . THR A 1 145 ? 6.422 -5.384 -18.542 1.00 95.19 145 THR A C 1
ATOM 1144 O O . THR A 1 145 ? 7.155 -5.400 -19.529 1.00 95.19 145 THR A O 1
ATOM 1147 N N . LEU A 1 146 ? 6.499 -6.323 -17.598 1.00 95.12 146 LEU A N 1
ATOM 1148 C CA . LEU A 1 146 ? 7.430 -7.447 -17.687 1.00 95.12 146 LEU A CA 1
ATOM 1149 C C . LEU A 1 146 ? 7.104 -8.354 -18.873 1.00 95.12 146 LEU A C 1
ATOM 1151 O O . LEU A 1 146 ? 8.016 -8.731 -19.602 1.00 95.12 146 LEU A O 1
ATOM 1155 N N . ALA A 1 147 ? 5.825 -8.661 -19.104 1.00 94.81 147 ALA A N 1
ATOM 1156 C CA . ALA A 1 147 ? 5.388 -9.444 -20.256 1.00 94.81 147 ALA A CA 1
ATOM 1157 C C . ALA A 1 147 ? 5.718 -8.744 -21.584 1.00 94.81 147 ALA A C 1
ATOM 1159 O O . ALA A 1 147 ? 6.124 -9.412 -22.534 1.00 94.81 147 ALA A O 1
ATOM 1160 N N . TYR A 1 148 ? 5.595 -7.411 -21.630 1.00 93.25 148 TYR A N 1
ATOM 1161 C CA . TYR A 1 148 ? 5.993 -6.593 -22.775 1.00 93.25 148 TYR A CA 1
ATOM 1162 C C . TYR A 1 148 ? 7.501 -6.677 -23.060 1.00 93.25 148 TYR A C 1
ATOM 1164 O O . TYR A 1 148 ? 7.897 -6.746 -24.221 1.00 93.25 148 TYR A O 1
ATOM 1172 N N . PHE A 1 149 ? 8.352 -6.711 -22.028 1.00 90.25 149 PHE A N 1
ATOM 1173 C CA . PHE A 1 149 ? 9.798 -6.868 -22.212 1.00 90.25 149 PHE A CA 1
ATOM 1174 C C . PHE A 1 149 ? 10.213 -8.307 -22.531 1.00 90.25 149 PHE A C 1
ATOM 1176 O O . PHE A 1 149 ? 10.911 -8.5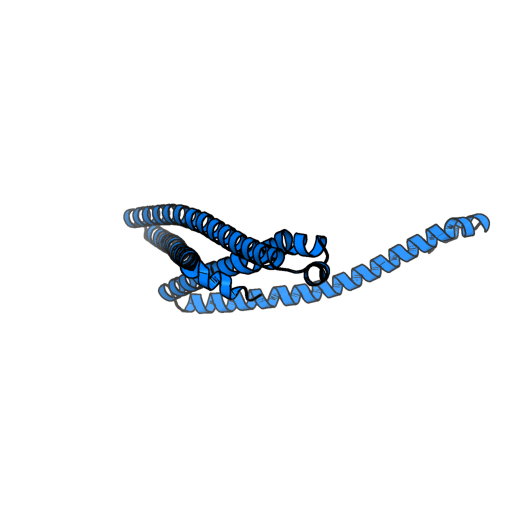41 -23.518 1.00 90.25 149 PHE A O 1
ATOM 1183 N N . ASN A 1 150 ? 9.840 -9.271 -21.687 1.00 93.38 150 ASN A N 1
ATOM 1184 C CA . ASN A 1 150 ? 10.086 -10.691 -21.910 1.00 93.38 150 ASN A CA 1
ATOM 1185 C C . ASN A 1 150 ? 9.259 -11.564 -20.951 1.00 93.38 150 ASN A C 1
ATOM 1187 O O . ASN A 1 150 ? 9.364 -11.433 -19.731 1.00 93.38 150 ASN A O 1
ATOM 1191 N N . ILE A 1 151 ? 8.527 -12.547 -21.484 1.00 94.38 151 ILE A N 1
ATOM 1192 C CA . ILE A 1 151 ? 7.689 -13.450 -20.678 1.00 94.38 151 ILE A CA 1
ATOM 1193 C C . ILE A 1 151 ? 8.477 -14.250 -19.624 1.00 94.38 151 ILE A C 1
ATOM 1195 O O . ILE A 1 151 ? 7.944 -14.561 -18.560 1.00 94.38 151 ILE A O 1
ATOM 1199 N N . SER A 1 152 ? 9.764 -14.531 -19.865 1.00 96.19 152 SER A N 1
ATOM 1200 C CA . SER A 1 152 ? 10.636 -15.226 -18.906 1.00 96.19 152 SER A CA 1
ATOM 1201 C C . SER A 1 152 ? 10.805 -14.445 -17.595 1.00 96.19 152 SER A C 1
ATOM 1203 O O . SER A 1 152 ? 10.895 -15.034 -16.514 1.00 96.19 152 SER A O 1
ATOM 1205 N N . LEU A 1 153 ? 10.769 -13.107 -17.655 1.00 94.06 153 LEU A N 1
ATOM 1206 C CA . LEU A 1 153 ? 10.836 -12.264 -16.459 1.00 94.06 153 LEU A CA 1
ATOM 1207 C C . LEU A 1 153 ? 9.594 -12.433 -15.582 1.00 94.06 153 LEU A C 1
ATOM 1209 O O . LEU A 1 153 ? 9.719 -12.470 -14.361 1.00 94.06 153 LEU A O 1
ATOM 1213 N N . VAL A 1 154 ? 8.413 -12.601 -16.186 1.00 95.38 154 VAL A N 1
ATOM 1214 C CA . VAL A 1 154 ? 7.167 -12.859 -15.445 1.00 95.38 154 VAL A CA 1
ATOM 1215 C C . VAL A 1 154 ? 7.277 -14.173 -14.675 1.00 95.38 154 VAL A C 1
ATOM 1217 O O . VAL A 1 154 ? 7.023 -14.201 -13.474 1.00 95.38 154 VAL A O 1
ATOM 1220 N N . VAL A 1 155 ? 7.729 -15.244 -15.338 1.00 95.69 155 VAL A N 1
ATOM 1221 C CA . VAL A 1 155 ? 7.942 -16.553 -14.696 1.00 95.69 155 VAL A CA 1
ATOM 1222 C C . VAL A 1 155 ? 8.940 -16.434 -13.544 1.00 95.69 155 VAL A C 1
ATOM 1224 O O . VAL A 1 155 ? 8.693 -16.948 -12.455 1.00 95.69 155 VAL A O 1
ATOM 1227 N N . THR A 1 156 ? 10.035 -15.705 -13.760 1.00 95.94 156 THR A N 1
ATOM 1228 C CA . THR A 1 156 ? 11.069 -15.483 -12.741 1.00 95.94 156 THR A CA 1
ATOM 1229 C C . THR A 1 156 ? 10.501 -14.774 -11.513 1.00 95.94 156 THR A C 1
ATOM 1231 O O . THR A 1 156 ? 10.703 -15.240 -10.393 1.00 95.94 156 THR A O 1
ATOM 1234 N N . VAL A 1 157 ? 9.750 -13.683 -11.701 1.00 94.94 157 VAL A N 1
ATOM 1235 C CA . VAL A 1 157 ? 9.136 -12.944 -10.589 1.00 94.94 157 VAL A CA 1
ATOM 1236 C C . VAL A 1 157 ? 8.138 -13.819 -9.838 1.00 94.94 157 VAL A C 1
ATOM 1238 O O . VAL A 1 157 ? 8.198 -13.857 -8.615 1.00 94.94 157 VAL A O 1
ATOM 1241 N N . VAL A 1 158 ? 7.293 -14.588 -10.531 1.00 95.19 158 VAL A N 1
ATOM 1242 C CA . VAL A 1 158 ? 6.341 -15.506 -9.881 1.00 95.19 158 VAL A CA 1
ATOM 1243 C C . VAL A 1 158 ? 7.066 -16.530 -9.003 1.00 95.19 158 VAL A C 1
ATOM 1245 O O . VAL A 1 158 ? 6.686 -16.723 -7.848 1.00 95.19 158 VAL A O 1
ATOM 1248 N N . VAL A 1 159 ? 8.141 -17.147 -9.506 1.00 96.19 159 VAL A N 1
ATOM 1249 C CA . VAL A 1 159 ? 8.953 -18.096 -8.726 1.00 96.19 159 VAL A CA 1
ATOM 1250 C C . VAL A 1 159 ? 9.559 -17.413 -7.497 1.00 96.19 159 VAL A C 1
ATOM 1252 O O . VAL A 1 159 ? 9.459 -17.944 -6.390 1.00 96.19 159 VAL A O 1
ATOM 1255 N N . LEU A 1 160 ? 10.138 -16.220 -7.658 1.00 95.44 160 LEU A N 1
ATOM 1256 C CA . LEU A 1 160 ? 10.718 -15.467 -6.545 1.00 95.44 160 LEU A CA 1
ATOM 1257 C C . LEU A 1 160 ? 9.665 -15.058 -5.507 1.00 95.44 160 LEU A C 1
ATOM 1259 O O . LEU A 1 160 ? 9.931 -15.164 -4.313 1.00 95.44 160 LEU A O 1
ATOM 1263 N N . THR A 1 161 ? 8.460 -14.663 -5.927 1.00 94.25 161 THR A N 1
ATOM 1264 C CA . THR A 1 161 ? 7.346 -14.350 -5.020 1.00 94.25 161 THR A CA 1
ATOM 1265 C C . THR A 1 161 ? 6.926 -15.574 -4.206 1.00 94.25 161 THR A C 1
ATOM 1267 O O . THR A 1 161 ? 6.723 -15.465 -2.998 1.00 94.25 161 THR A O 1
ATOM 1270 N N . VAL A 1 162 ? 6.853 -16.758 -4.824 1.00 94.94 162 VAL A N 1
ATOM 1271 C CA . VAL A 1 162 ? 6.554 -18.012 -4.109 1.00 94.94 162 VAL A CA 1
ATOM 1272 C C . VAL A 1 162 ? 7.641 -18.327 -3.080 1.00 94.94 162 VAL A C 1
ATOM 1274 O O . VAL A 1 162 ? 7.328 -18.637 -1.929 1.00 94.94 162 VAL A O 1
ATOM 1277 N N . ILE A 1 163 ? 8.917 -18.188 -3.454 1.00 95.69 163 ILE A N 1
ATOM 1278 C CA . ILE A 1 163 ? 10.047 -18.380 -2.534 1.00 95.69 163 ILE A CA 1
ATOM 1279 C C . ILE A 1 163 ? 9.956 -17.393 -1.361 1.00 95.69 163 ILE A C 1
ATOM 1281 O O . ILE A 1 163 ? 10.058 -17.810 -0.205 1.00 95.69 163 ILE A O 1
ATOM 1285 N N . MET A 1 164 ? 9.700 -16.110 -1.638 1.00 92.81 164 MET A N 1
ATOM 1286 C CA . MET A 1 164 ? 9.519 -15.075 -0.614 1.00 92.81 164 MET A CA 1
ATOM 1287 C C . MET A 1 164 ? 8.322 -15.344 0.305 1.00 92.81 164 MET A C 1
ATOM 1289 O O . MET A 1 164 ? 8.356 -14.929 1.457 1.00 92.81 164 MET A O 1
ATOM 1293 N N . GLY A 1 165 ? 7.286 -16.051 -0.149 1.00 90.94 165 GLY A N 1
ATOM 1294 C CA . GLY A 1 165 ? 6.168 -16.456 0.708 1.00 90.94 165 GLY A CA 1
ATOM 1295 C C . GLY A 1 165 ? 6.494 -17.649 1.615 1.00 90.94 165 GLY A C 1
ATOM 1296 O O . GLY A 1 165 ? 6.097 -17.684 2.780 1.00 90.94 165 GLY A O 1
ATOM 1297 N N . ILE A 1 166 ? 7.228 -18.637 1.099 1.00 93.94 166 ILE A N 1
ATOM 1298 C CA . ILE A 1 166 ? 7.479 -19.903 1.804 1.00 93.94 166 ILE A CA 1
ATOM 1299 C C . ILE A 1 166 ? 8.637 -19.778 2.800 1.00 93.94 166 ILE A C 1
ATOM 1301 O O . ILE A 1 166 ? 8.521 -20.235 3.942 1.00 93.94 166 ILE A O 1
ATOM 1305 N N . VAL A 1 167 ? 9.751 -19.167 2.387 1.00 93.94 167 VAL A N 1
ATOM 1306 C CA . VAL A 1 167 ? 10.999 -19.170 3.165 1.00 93.94 167 VAL A CA 1
ATOM 1307 C C . VAL A 1 167 ? 10.842 -18.455 4.514 1.00 93.94 167 VAL A C 1
ATOM 1309 O O . VAL A 1 167 ? 11.127 -19.090 5.533 1.00 93.94 167 VAL A O 1
ATOM 1312 N N . PRO A 1 168 ? 10.336 -17.207 4.596 1.00 92.50 168 PRO A N 1
ATOM 1313 C CA . PRO A 1 168 ? 10.164 -16.528 5.878 1.00 92.50 168 PRO A CA 1
ATOM 1314 C C . PRO A 1 168 ? 9.223 -17.289 6.806 1.00 92.50 168 PRO A C 1
ATOM 1316 O O . PRO A 1 168 ? 9.526 -17.436 7.982 1.00 92.50 168 PRO A O 1
ATOM 1319 N N . ASN A 1 169 ? 8.132 -17.856 6.281 1.00 91.50 169 ASN A N 1
ATOM 1320 C CA . ASN A 1 169 ? 7.163 -18.593 7.090 1.00 91.50 169 ASN A CA 1
ATOM 1321 C C . ASN A 1 169 ? 7.778 -19.856 7.724 1.00 91.50 169 ASN A C 1
ATOM 1323 O O . ASN A 1 169 ? 7.483 -20.204 8.868 1.00 91.50 169 ASN A O 1
ATOM 1327 N N . MET A 1 170 ? 8.684 -20.528 7.009 1.00 93.19 170 MET A N 1
ATOM 1328 C CA . MET A 1 170 ? 9.462 -21.634 7.567 1.00 93.19 170 MET A CA 1
ATOM 1329 C C . MET A 1 170 ? 10.383 -21.156 8.701 1.00 93.19 170 MET A C 1
ATOM 1331 O O . MET A 1 170 ? 10.379 -2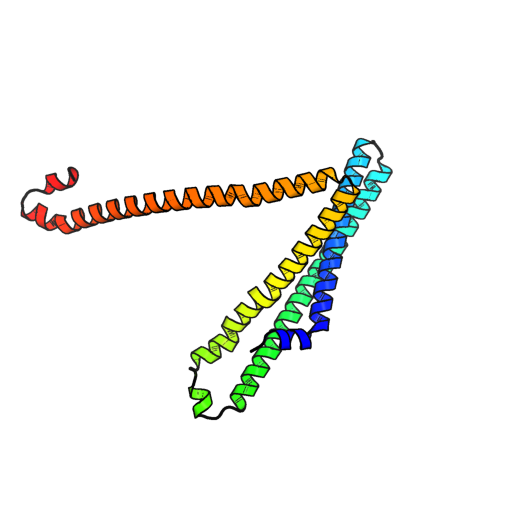1.747 9.784 1.00 93.19 170 MET A O 1
ATOM 1335 N N . PHE A 1 171 ? 11.122 -20.064 8.489 1.00 93.12 171 PHE A N 1
ATOM 1336 C CA . PHE A 1 171 ? 11.992 -19.471 9.510 1.00 93.12 171 PHE A CA 1
ATOM 1337 C C . PHE A 1 171 ? 11.211 -18.983 10.736 1.00 93.12 171 PHE A C 1
ATOM 1339 O O . PHE A 1 171 ? 11.627 -19.250 11.862 1.00 93.12 171 PHE A O 1
ATOM 1346 N N . SER A 1 172 ? 10.054 -18.344 10.549 1.00 93.88 172 SER A N 1
ATOM 1347 C CA . SER A 1 172 ? 9.188 -17.875 11.635 1.00 93.88 172 SER A CA 1
ATOM 1348 C C . SER A 1 172 ? 8.724 -19.022 12.528 1.00 93.88 172 SER A C 1
ATOM 1350 O O . SER A 1 172 ? 8.744 -18.885 13.748 1.00 93.88 172 SER A O 1
ATOM 1352 N N . LYS A 1 173 ? 8.371 -20.181 11.954 1.00 93.12 173 LYS A N 1
ATOM 1353 C CA . LYS A 1 173 ? 7.999 -21.373 12.738 1.00 93.12 173 LYS A CA 1
ATOM 1354 C C . LYS A 1 173 ? 9.161 -21.896 13.582 1.00 93.12 173 LYS A C 1
ATOM 1356 O O . LYS A 1 173 ? 8.970 -22.241 14.747 1.00 93.12 173 LYS A O 1
ATOM 1361 N N . ILE A 1 174 ? 10.364 -21.939 13.008 1.00 94.44 174 ILE A N 1
ATOM 1362 C CA . ILE A 1 174 ? 11.575 -22.367 13.723 1.00 94.44 174 ILE A CA 1
ATOM 1363 C C . ILE A 1 174 ? 11.878 -21.394 14.865 1.00 94.44 174 ILE A C 1
ATOM 1365 O O . ILE A 1 174 ? 12.099 -21.822 16.000 1.00 94.44 174 ILE A O 1
ATOM 1369 N N . LEU A 1 175 ? 11.844 -20.091 14.579 1.00 94.94 175 LEU A N 1
ATOM 1370 C CA . LEU A 1 175 ? 12.115 -19.046 15.558 1.00 94.94 175 LEU A CA 1
ATOM 1371 C C . LEU A 1 175 ? 11.086 -19.058 16.691 1.00 94.94 175 LEU A C 1
ATOM 1373 O O . LEU A 1 175 ? 11.477 -18.982 17.849 1.00 94.94 175 LEU A O 1
ATOM 1377 N N . ALA A 1 176 ? 9.798 -19.240 16.385 1.00 95.81 176 ALA A N 1
ATOM 1378 C CA . ALA A 1 176 ? 8.742 -19.339 17.390 1.00 95.81 176 ALA A CA 1
ATOM 1379 C C . ALA A 1 176 ? 8.978 -20.510 18.356 1.00 95.81 176 ALA A C 1
ATOM 1381 O O . ALA A 1 176 ? 8.872 -20.342 19.570 1.00 95.81 176 ALA A O 1
ATOM 1382 N N . LYS A 1 177 ? 9.377 -21.679 17.836 1.00 96.19 177 LYS A N 1
ATOM 1383 C CA . LYS A 1 177 ? 9.709 -22.839 18.674 1.00 96.19 177 LYS A CA 1
ATOM 1384 C C . LYS A 1 177 ? 10.898 -22.557 19.598 1.00 96.19 177 LYS A C 1
ATOM 1386 O O . LYS A 1 177 ? 10.821 -22.832 20.791 1.00 96.19 177 LYS A O 1
ATOM 1391 N N . ARG A 1 178 ? 11.985 -21.991 19.065 1.00 95.06 178 ARG A N 1
ATOM 1392 C CA . ARG A 1 178 ? 13.179 -21.657 19.864 1.00 95.06 178 ARG A CA 1
ATOM 1393 C C . ARG A 1 178 ? 12.908 -20.549 20.875 1.00 95.06 178 ARG A C 1
ATOM 1395 O O . ARG A 1 178 ? 13.407 -20.616 21.992 1.00 95.06 178 ARG A O 1
ATOM 1402 N N . SER A 1 179 ? 12.086 -19.571 20.506 1.00 95.69 179 SER A N 1
ATOM 1403 C CA . SER A 1 179 ? 11.644 -18.514 21.411 1.00 95.69 179 SER A CA 1
ATOM 1404 C C . SER A 1 179 ? 10.858 -19.091 22.584 1.00 95.69 179 SER A C 1
ATOM 1406 O O . SER A 1 179 ? 11.093 -18.682 23.713 1.00 95.69 179 SER A O 1
ATOM 1408 N N . LEU A 1 180 ? 9.974 -20.065 22.344 1.00 96.69 180 LEU A N 1
ATOM 1409 C CA . LEU A 1 180 ? 9.226 -20.730 23.411 1.00 96.69 180 LEU A CA 1
ATOM 1410 C C . LEU A 1 180 ? 10.149 -21.524 24.351 1.00 96.69 180 LEU A C 1
ATOM 1412 O O . LEU A 1 180 ? 10.020 -21.427 25.570 1.00 96.69 180 LEU A O 1
ATOM 1416 N N . GLU A 1 181 ? 11.112 -22.267 23.796 1.00 96.75 181 GLU A N 1
ATOM 1417 C CA . GLU A 1 181 ? 12.130 -22.981 24.583 1.00 96.75 181 GLU A CA 1
ATOM 1418 C C . GLU A 1 181 ? 12.944 -22.011 25.462 1.00 96.75 181 GLU A C 1
ATOM 1420 O O . GLU A 1 181 ? 13.160 -22.281 26.646 1.00 96.75 181 GLU A O 1
ATOM 1425 N N . TYR A 1 182 ? 13.343 -20.860 24.911 1.00 95.19 182 TYR A N 1
ATOM 1426 C CA . TYR A 1 182 ? 14.042 -19.803 25.644 1.00 95.19 182 TYR A CA 1
ATOM 1427 C C . TYR A 1 182 ? 13.178 -19.196 26.756 1.00 95.19 182 TYR A C 1
ATOM 1429 O O . TYR A 1 182 ? 13.651 -19.061 27.884 1.00 95.19 182 TYR A O 1
ATOM 1437 N N . THR A 1 183 ? 11.907 -18.886 26.478 1.00 96.94 183 THR A N 1
ATOM 1438 C CA . THR A 1 183 ? 10.974 -18.356 27.481 1.00 96.94 183 THR A CA 1
ATOM 1439 C C . THR A 1 183 ? 10.832 -19.314 28.660 1.00 96.94 183 THR A C 1
ATOM 1441 O O . THR A 1 183 ? 10.978 -18.886 29.802 1.00 96.94 183 THR A O 1
ATOM 1444 N N . HIS A 1 184 ? 10.661 -20.616 28.412 1.00 96.94 184 HIS A N 1
ATOM 1445 C CA . HIS A 1 184 ? 10.579 -21.608 29.487 1.00 96.94 184 HIS A CA 1
ATOM 1446 C C . HIS A 1 184 ? 11.881 -21.755 30.283 1.00 96.94 184 HIS A C 1
ATOM 1448 O O . HIS A 1 184 ? 11.845 -21.946 31.499 1.00 96.94 184 HIS A O 1
ATOM 1454 N N . ALA A 1 185 ? 13.043 -21.674 29.630 1.00 95.94 185 ALA A N 1
ATOM 1455 C CA . ALA A 1 185 ? 14.322 -21.677 30.336 1.00 95.94 185 ALA A CA 1
ATOM 1456 C C . ALA A 1 185 ? 14.478 -20.431 31.227 1.00 95.94 185 ALA A C 1
ATOM 1458 O O . ALA A 1 185 ? 14.922 -20.541 32.371 1.00 95.94 185 ALA A O 1
ATOM 1459 N N . ASN A 1 186 ? 14.055 -19.266 30.733 1.00 95.69 186 ASN A N 1
ATOM 1460 C CA . ASN A 1 186 ? 14.086 -18.014 31.479 1.00 95.69 186 ASN A CA 1
ATOM 1461 C C . ASN A 1 186 ? 13.114 -18.022 32.671 1.00 95.69 186 ASN A C 1
ATOM 1463 O O . ASN A 1 186 ? 13.489 -17.612 33.764 1.00 95.69 186 ASN A O 1
ATOM 1467 N N . GLU A 1 187 ? 11.900 -18.553 32.500 1.00 96.56 187 GLU A N 1
ATOM 1468 C CA . GLU A 1 187 ? 10.941 -18.759 33.597 1.00 96.56 187 GLU A CA 1
ATOM 1469 C C . GLU A 1 187 ? 11.537 -19.622 34.711 1.00 96.56 187 GLU A C 1
ATOM 1471 O O . GLU A 1 187 ? 11.446 -19.271 35.887 1.00 96.56 187 GLU A O 1
ATOM 1476 N N . ARG A 1 188 ? 12.198 -20.731 34.352 1.00 96.25 188 ARG A N 1
ATOM 1477 C CA . ARG A 1 188 ? 12.872 -21.597 35.329 1.00 96.25 188 ARG A CA 1
ATOM 1478 C C . ARG A 1 188 ? 13.962 -20.848 36.088 1.00 96.25 188 ARG A C 1
ATOM 1480 O O . ARG A 1 188 ? 14.011 -20.954 37.306 1.00 96.25 188 ARG A O 1
ATOM 1487 N N . LEU A 1 189 ? 14.796 -20.075 35.393 1.00 94.44 189 LEU A N 1
ATOM 1488 C CA . LEU A 1 189 ? 15.843 -19.270 36.024 1.00 94.44 189 LEU A CA 1
ATOM 1489 C C . LEU A 1 189 ? 15.260 -18.237 37.000 1.00 94.44 189 LEU A C 1
ATOM 1491 O O . LEU A 1 189 ? 15.719 -18.144 38.136 1.00 94.44 189 LEU A O 1
ATOM 1495 N N . VAL A 1 190 ? 14.238 -17.488 36.580 1.00 95.81 190 VAL A N 1
ATOM 1496 C CA . VAL A 1 190 ? 13.577 -16.477 37.422 1.00 95.81 190 VAL A CA 1
ATOM 1497 C C . VAL A 1 190 ? 12.945 -17.120 38.654 1.00 95.81 190 VAL A C 1
ATOM 1499 O O . VAL A 1 190 ? 13.094 -16.596 39.756 1.00 95.81 190 VAL A O 1
ATOM 1502 N N . ASN A 1 191 ? 12.294 -18.274 38.497 1.00 95.12 191 ASN A N 1
ATOM 1503 C CA . ASN A 1 191 ? 11.737 -19.017 39.625 1.00 95.12 191 ASN A CA 1
ATOM 1504 C C . ASN A 1 191 ? 12.832 -19.465 40.597 1.00 95.12 191 ASN A C 1
ATOM 1506 O O . ASN A 1 191 ? 12.689 -19.244 41.794 1.00 95.12 191 ASN A O 1
ATOM 1510 N N . THR A 1 192 ? 13.956 -19.991 40.099 1.00 90.62 192 THR A N 1
ATOM 1511 C CA . THR A 1 192 ? 15.104 -20.343 40.947 1.00 90.62 192 THR A CA 1
ATOM 1512 C C . THR A 1 192 ? 15.636 -19.130 41.714 1.00 90.62 192 THR A C 1
ATOM 1514 O O . THR A 1 192 ? 15.873 -19.224 42.918 1.00 90.62 192 THR A O 1
ATOM 1517 N N . ILE A 1 193 ? 15.781 -17.973 41.059 1.00 89.94 193 ILE A N 1
ATOM 1518 C CA . ILE A 1 193 ? 16.216 -16.730 41.715 1.00 89.94 193 ILE A CA 1
ATOM 1519 C C . ILE A 1 193 ? 15.219 -16.319 42.808 1.00 89.94 193 ILE A C 1
ATOM 1521 O O . ILE A 1 193 ? 15.626 -16.041 43.936 1.00 89.94 193 ILE A O 1
ATOM 1525 N N . ASN A 1 194 ? 13.919 -16.320 42.506 1.00 92.38 194 ASN A N 1
ATOM 1526 C CA . ASN A 1 194 ? 12.876 -15.967 43.468 1.00 92.38 194 ASN A CA 1
ATOM 1527 C C . ASN A 1 194 ? 12.847 -16.929 44.662 1.00 92.38 194 ASN A C 1
ATOM 1529 O O . ASN A 1 194 ? 12.736 -16.478 45.800 1.00 92.38 194 ASN A O 1
ATOM 1533 N N . ASP A 1 195 ? 12.987 -18.234 44.434 1.00 90.19 195 ASP A N 1
ATOM 1534 C CA . ASP A 1 195 ? 13.041 -19.245 45.493 1.00 90.19 195 ASP A CA 1
ATOM 1535 C C . ASP A 1 195 ? 14.246 -19.035 46.417 1.00 90.19 195 ASP A C 1
ATOM 1537 O O . ASP A 1 195 ? 14.115 -19.120 47.642 1.00 90.19 195 ASP A O 1
ATOM 1541 N N . ILE A 1 196 ? 15.414 -18.716 45.849 1.00 85.88 196 ILE A N 1
ATOM 1542 C CA . ILE A 1 196 ? 16.626 -18.399 46.612 1.00 85.88 196 ILE A CA 1
ATOM 1543 C C . ILE A 1 196 ? 16.418 -17.137 47.460 1.00 85.88 196 ILE A C 1
ATOM 1545 O O . ILE A 1 196 ? 16.699 -17.156 48.660 1.00 85.88 196 ILE A O 1
ATOM 1549 N N . LEU A 1 197 ? 15.902 -16.056 46.866 1.00 87.38 197 LEU A N 1
ATOM 1550 C CA . LEU A 1 197 ? 15.679 -14.786 47.564 1.00 87.38 197 LEU A CA 1
ATOM 1551 C C . LEU A 1 197 ? 14.620 -14.915 48.667 1.00 87.38 197 LEU A C 1
ATOM 1553 O O . LEU A 1 197 ? 14.843 -14.464 49.789 1.00 87.38 197 LEU A O 1
ATOM 1557 N N . ASN A 1 198 ? 13.507 -15.601 48.398 1.00 88.25 198 ASN A N 1
ATOM 1558 C CA . ASN A 1 198 ? 12.475 -15.884 49.400 1.00 88.25 198 ASN A CA 1
ATOM 1559 C C . ASN A 1 198 ? 12.996 -16.796 50.526 1.00 88.25 198 ASN A C 1
ATOM 1561 O O . ASN A 1 198 ? 12.594 -16.667 51.685 1.00 88.25 198 ASN A O 1
ATOM 1565 N N . GLY A 1 199 ? 13.906 -17.719 50.203 1.00 85.00 199 GLY A N 1
ATOM 1566 C CA . GLY A 1 199 ? 14.563 -18.611 51.156 1.00 85.00 199 GLY A CA 1
ATOM 1567 C C . GLY A 1 199 ? 15.685 -17.962 51.974 1.00 85.00 199 GLY A C 1
ATOM 1568 O O . GLY A 1 199 ? 16.110 -18.553 52.969 1.00 85.00 199 GLY A O 1
ATOM 1569 N N . PHE A 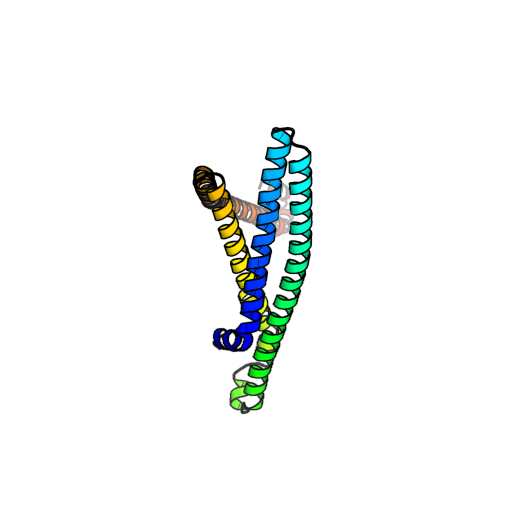1 200 ? 16.142 -16.759 51.609 1.00 85.94 200 PHE A N 1
ATOM 1570 C CA . PHE A 1 200 ? 17.318 -16.104 52.192 1.00 85.94 200 PHE A CA 1
ATOM 1571 C C . PHE A 1 200 ? 17.238 -15.984 53.716 1.00 85.94 200 PHE A C 1
ATOM 1573 O O . PHE A 1 200 ? 18.112 -16.483 54.422 1.00 85.94 200 PHE A O 1
ATOM 1580 N N . ASN A 1 201 ? 16.150 -15.405 54.239 1.00 82.62 201 ASN A N 1
ATOM 1581 C CA . ASN A 1 201 ? 15.971 -15.223 55.684 1.00 82.62 201 ASN A CA 1
ATOM 1582 C C . ASN A 1 201 ? 15.963 -16.563 56.435 1.00 82.62 201 ASN A C 1
ATOM 1584 O O . ASN A 1 201 ? 16.505 -16.661 57.534 1.00 82.62 201 ASN A O 1
ATOM 1588 N N . ARG A 1 202 ? 15.393 -17.617 55.833 1.00 82.75 202 ARG A N 1
ATOM 1589 C CA . ARG A 1 202 ? 15.354 -18.961 56.433 1.00 82.75 202 ARG A CA 1
ATOM 1590 C C . ARG A 1 202 ? 16.751 -19.582 56.499 1.00 82.75 202 ARG A C 1
ATOM 1592 O O . ARG A 1 202 ? 17.115 -20.145 57.525 1.00 82.75 202 ARG A O 1
ATOM 1599 N N . LEU A 1 203 ? 17.538 -19.455 55.431 1.00 80.31 203 LEU A N 1
ATOM 1600 C CA . LEU A 1 203 ? 18.914 -19.961 55.374 1.00 80.31 203 LEU A CA 1
ATOM 1601 C C . LEU A 1 203 ? 19.866 -19.161 56.272 1.00 80.31 203 LEU A C 1
ATOM 1603 O O . LEU A 1 203 ? 20.763 -19.745 56.878 1.00 80.31 203 LEU A O 1
ATOM 1607 N N . PHE A 1 204 ? 19.649 -17.850 56.392 1.00 83.00 204 PHE A N 1
ATOM 1608 C CA . PHE A 1 204 ? 20.400 -16.974 57.288 1.00 83.00 204 PHE A CA 1
ATOM 1609 C C . PHE A 1 204 ? 20.171 -17.345 58.760 1.00 83.00 204 PHE A C 1
ATOM 1611 O O . PHE A 1 204 ? 21.134 -17.565 59.490 1.00 83.00 204 PHE A O 1
ATOM 1618 N N . LEU A 1 205 ? 18.910 -17.515 59.178 1.00 84.25 205 LEU A N 1
ATOM 1619 C CA . LEU A 1 205 ? 18.562 -17.953 60.538 1.00 84.25 205 LEU A CA 1
ATOM 1620 C C . LEU A 1 205 ? 19.072 -19.367 60.861 1.00 84.25 205 LEU A C 1
ATOM 1622 O O . LEU A 1 205 ? 19.377 -19.660 62.013 1.00 84.25 205 LEU A O 1
ATOM 1626 N N . ALA A 1 206 ? 19.204 -20.232 59.852 1.00 84.62 206 ALA A N 1
ATOM 1627 C CA . ALA A 1 206 ? 19.786 -21.567 59.988 1.00 84.62 206 ALA A CA 1
ATOM 1628 C C . ALA A 1 206 ? 21.331 -21.589 59.938 1.00 84.62 206 ALA A C 1
ATOM 1630 O O . ALA A 1 206 ? 21.917 -22.669 59.975 1.00 84.62 206 ALA A O 1
ATOM 1631 N N . ASN A 1 207 ? 21.996 -20.429 59.839 1.00 81.06 207 ASN A N 1
ATOM 1632 C CA . ASN A 1 207 ? 23.454 -20.284 59.720 1.00 81.06 207 ASN A CA 1
ATOM 1633 C C . ASN A 1 207 ? 24.067 -21.010 58.492 1.00 81.06 207 ASN A C 1
ATOM 1635 O O . ASN A 1 207 ? 25.213 -21.466 58.513 1.00 81.06 207 ASN A O 1
ATOM 1639 N N . LEU A 1 208 ? 23.294 -21.119 57.400 1.00 81.12 208 LEU A N 1
ATOM 1640 C CA . LEU A 1 208 ? 23.660 -21.800 56.146 1.00 81.12 208 LEU A CA 1
ATOM 1641 C C . LEU A 1 208 ? 23.687 -20.893 54.888 1.00 81.12 208 LEU A C 1
ATOM 1643 O O . LEU A 1 208 ? 23.380 -21.387 53.792 1.00 81.12 208 LEU A O 1
ATOM 1647 N N . PRO A 1 209 ? 24.067 -19.599 54.959 1.00 72.62 209 PRO A N 1
ATOM 1648 C CA . PRO A 1 209 ? 24.018 -18.705 53.797 1.00 72.62 209 PRO A CA 1
ATOM 1649 C C . PRO A 1 209 ? 24.938 -19.154 52.647 1.00 72.62 209 PRO A C 1
ATOM 1651 O O . PRO A 1 209 ? 24.610 -18.942 51.484 1.00 72.62 209 PRO A O 1
ATOM 1654 N N . GLN A 1 210 ? 26.035 -19.869 52.931 1.00 76.38 210 GLN A N 1
ATOM 1655 C CA . GLN A 1 210 ? 26.933 -20.442 51.913 1.00 76.38 210 GLN A CA 1
ATOM 1656 C C . GLN A 1 210 ? 26.259 -21.419 50.928 1.00 76.38 210 GLN A C 1
ATOM 1658 O O . GLN A 1 210 ? 26.803 -21.690 49.858 1.00 76.38 210 GLN A O 1
ATOM 1663 N N . THR A 1 211 ? 25.078 -21.952 51.258 1.00 73.88 211 THR A N 1
ATOM 1664 C CA . THR A 1 211 ? 24.335 -22.889 50.393 1.00 73.88 211 THR A CA 1
ATOM 1665 C C . THR A 1 211 ? 23.662 -22.181 49.212 1.00 73.88 211 THR A C 1
ATOM 1667 O O . THR A 1 211 ? 23.349 -22.824 48.216 1.00 73.88 211 THR A O 1
ATOM 1670 N N . ILE A 1 212 ? 23.489 -20.857 49.292 1.00 72.00 212 ILE A N 1
ATOM 1671 C CA . ILE A 1 212 ? 22.852 -20.027 48.259 1.00 72.00 212 ILE A CA 1
ATOM 1672 C C . ILE A 1 212 ? 23.657 -20.023 46.954 1.00 72.00 212 ILE A C 1
ATOM 1674 O O . ILE A 1 212 ? 23.077 -20.092 45.882 1.00 72.00 212 ILE A O 1
ATOM 1678 N N . VAL A 1 213 ? 24.990 -19.990 47.040 1.00 69.75 213 VAL A N 1
ATOM 1679 C CA . VAL A 1 213 ? 25.890 -19.924 45.870 1.00 69.75 213 VAL A CA 1
ATOM 1680 C C . VAL A 1 213 ? 26.017 -21.279 45.157 1.00 69.75 213 VAL A C 1
ATOM 1682 O O . VAL A 1 213 ? 26.464 -21.346 44.017 1.00 69.75 213 VAL A O 1
ATOM 1685 N N . LYS A 1 214 ? 25.647 -22.377 45.828 1.00 64.44 214 LYS A N 1
ATOM 1686 C CA . LYS A 1 214 ? 25.753 -23.745 45.292 1.00 64.44 214 LYS A CA 1
ATOM 1687 C C . LYS A 1 214 ? 24.492 -24.222 44.561 1.00 64.44 214 LYS A C 1
ATOM 1689 O O . LYS A 1 214 ? 24.506 -25.341 44.052 1.00 64.44 214 LYS A O 1
ATOM 1694 N N . LYS A 1 215 ? 23.418 -23.431 44.567 1.00 56.94 215 LYS A N 1
ATOM 1695 C CA . LYS A 1 215 ? 22.103 -23.765 44.010 1.00 56.94 215 LYS A CA 1
ATOM 1696 C C . LYS A 1 215 ? 21.821 -22.924 42.774 1.00 56.94 215 LYS A C 1
ATOM 1698 O O . LYS A 1 215 ? 21.204 -23.487 41.846 1.00 56.94 215 LYS A O 1
#